Protein AF-A0AAV8HTG2-F1 (afdb_monomer_lite)

InterPro domains:
  IPR050307 Sterol desaturase-related [PTHR11863] (71-211)

Organism: NCBI:txid906938

Secondary structure (DSSP, 8-state):
--------------------------------SSTTSSS-------HHHHHHHHHHHHHHHHHHHHHHHHHHHHHHHS-SSGGGGS-HHHHHHHHHHHHHHHHHHHHHHHHHIIIIIISHHHHS-TT-PPPHHHHHHHHHHHHHHHHHHHHHHHHHHHHHHTTSS---SSHHHH-HHHHHHHHHHHHHHHHHHHHHHHHHHHH-THHHHHHHHHSS--

Structure (mmCIF, N/CA/C/O backbone):
data_AF-A0AAV8HTG2-F1
#
_entry.id   AF-A0AAV8HTG2-F1
#
loop_
_atom_site.group_PDB
_atom_site.id
_atom_site.type_symbol
_atom_site.label_atom_id
_atom_site.label_alt_id
_atom_site.label_comp_id
_atom_site.label_asym_id
_atom_site.label_entity_id
_atom_site.label_seq_id
_atom_site.pdbx_PDB_ins_code
_atom_site.Cartn_x
_atom_site.Cartn_y
_atom_site.Cartn_z
_atom_site.occupancy
_atom_site.B_iso_or_equiv
_atom_site.auth_seq_id
_atom_site.auth_comp_id
_atom_site.auth_asym_id
_atom_site.auth_atom_id
_atom_site.pdbx_PDB_model_num
ATOM 1 N N . MET A 1 1 ? -46.907 -67.690 16.632 1.00 42.94 1 MET A N 1
ATOM 2 C CA . MET A 1 1 ? -45.931 -68.225 17.613 1.00 42.94 1 MET A CA 1
ATOM 3 C C . MET A 1 1 ? -45.900 -67.230 18.784 1.00 42.94 1 MET A C 1
ATOM 5 O O . MET A 1 1 ? -45.486 -66.111 18.540 1.00 42.94 1 MET A O 1
ATOM 9 N N . ARG A 1 2 ? -46.724 -67.390 19.847 1.00 36.62 2 ARG A N 1
ATOM 10 C CA . ARG A 1 2 ? -46.413 -67.941 21.210 1.00 36.62 2 ARG A CA 1
ATOM 11 C C . ARG A 1 2 ? -45.066 -67.436 21.769 1.00 36.62 2 ARG A C 1
ATOM 13 O O . ARG A 1 2 ? -44.093 -67.601 21.053 1.00 36.62 2 ARG A O 1
ATOM 20 N N . ASN A 1 3 ? -44.848 -66.902 22.982 1.00 37.03 3 ASN A N 1
ATOM 21 C CA . ASN A 1 3 ? -45.537 -66.685 24.285 1.00 37.03 3 ASN A CA 1
ATOM 22 C C . ASN A 1 3 ? -44.690 -65.603 25.034 1.00 37.03 3 ASN A C 1
ATOM 24 O O . ASN A 1 3 ? -43.490 -65.552 24.791 1.00 37.03 3 ASN A O 1
ATOM 28 N N . ALA A 1 4 ? -45.168 -64.641 25.839 1.00 40.22 4 ALA A N 1
ATOM 29 C CA . ALA A 1 4 ? -45.896 -64.662 27.126 1.00 40.22 4 ALA A CA 1
ATOM 30 C C . ALA A 1 4 ? -45.133 -65.251 28.350 1.00 40.22 4 ALA A C 1
ATOM 32 O O . ALA A 1 4 ? -44.841 -66.445 28.376 1.00 40.22 4 ALA A O 1
ATOM 33 N N . ARG A 1 5 ? -44.867 -64.395 29.363 1.00 45.62 5 ARG A N 1
ATOM 34 C CA . ARG A 1 5 ? -44.665 -64.618 30.831 1.00 45.62 5 ARG A CA 1
ATOM 35 C C . ARG A 1 5 ? -44.265 -63.250 31.428 1.00 45.62 5 ARG A C 1
ATOM 37 O O . ARG A 1 5 ? -43.223 -62.746 31.042 1.00 45.62 5 ARG A O 1
ATOM 44 N N . SER A 1 6 ? -45.036 -62.463 32.185 1.00 40.03 6 SER A N 1
ATOM 45 C CA . SER A 1 6 ? -45.859 -62.627 33.402 1.00 40.03 6 SER A CA 1
ATOM 46 C C . SER A 1 6 ? -45.127 -63.225 34.604 1.00 40.03 6 SER A C 1
ATOM 48 O O . SER A 1 6 ? -44.938 -64.436 34.643 1.00 40.03 6 SER A O 1
ATOM 50 N N . TRP A 1 7 ? -44.847 -62.394 35.612 1.00 38.41 7 TRP A N 1
ATOM 51 C CA . TRP A 1 7 ? -44.889 -62.778 37.025 1.00 38.41 7 TRP A CA 1
ATOM 52 C C .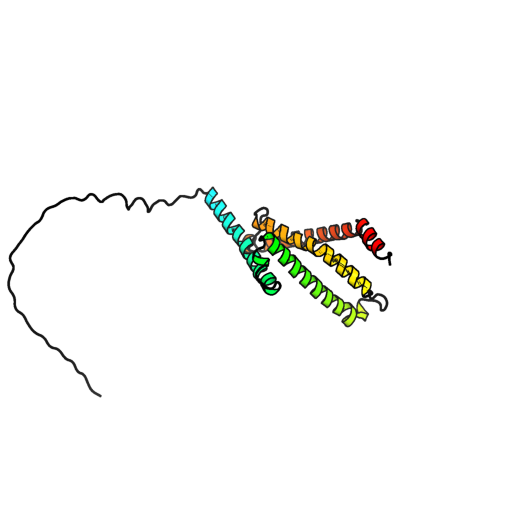 TRP A 1 7 ? -45.441 -61.609 37.849 1.00 38.41 7 TRP A C 1
ATOM 54 O O . TRP A 1 7 ? -44.987 -60.474 37.739 1.00 38.41 7 TRP A O 1
ATOM 64 N N . ARG A 1 8 ? -46.485 -61.933 38.609 1.00 40.12 8 ARG A N 1
ATOM 65 C CA . ARG A 1 8 ? -47.248 -61.124 39.560 1.00 40.12 8 ARG A CA 1
ATOM 66 C C . ARG A 1 8 ? -46.995 -61.762 40.931 1.00 40.12 8 ARG A C 1
ATOM 68 O O . ARG A 1 8 ? -46.881 -62.986 40.997 1.00 40.12 8 ARG A O 1
ATOM 75 N N . GLY A 1 9 ? -46.926 -60.969 41.991 1.00 37.56 9 GLY A N 1
ATOM 76 C CA . GLY A 1 9 ? -46.825 -61.461 43.363 1.00 37.56 9 GLY A CA 1
ATOM 77 C C . GLY A 1 9 ? -47.260 -60.383 44.345 1.00 37.56 9 GLY A C 1
ATOM 78 O O . GLY A 1 9 ? -46.449 -59.557 44.747 1.00 37.56 9 GLY A O 1
ATOM 79 N N . ASP A 1 10 ? -48.551 -60.396 44.669 1.00 42.22 10 ASP A N 1
ATOM 80 C CA . ASP A 1 10 ? -49.189 -59.625 45.735 1.00 42.22 10 ASP A CA 1
ATOM 81 C C . ASP A 1 10 ? -48.778 -60.155 47.120 1.00 42.22 10 ASP A C 1
ATOM 83 O O . ASP A 1 10 ? -48.650 -61.368 47.303 1.00 42.22 10 ASP A O 1
ATOM 87 N N . GLN A 1 11 ? -48.680 -59.265 48.113 1.00 40.28 11 GLN A N 1
ATOM 88 C CA . GLN A 1 11 ? -48.992 -59.586 49.510 1.00 40.28 11 GLN A CA 1
ATOM 89 C C . GLN A 1 11 ? -49.660 -58.393 50.201 1.00 40.28 11 GLN A C 1
ATOM 91 O O . GLN A 1 11 ? -49.361 -57.228 49.947 1.00 40.28 11 GLN A O 1
ATOM 96 N N . VAL A 1 12 ? -50.605 -58.762 51.053 1.00 43.88 12 VAL A N 1
ATOM 97 C CA . VAL A 1 12 ? -51.745 -58.024 51.591 1.00 43.88 12 VAL A CA 1
ATOM 98 C C . VAL A 1 12 ? -51.487 -57.680 53.069 1.00 43.88 12 VAL A C 1
ATOM 100 O O . VAL A 1 12 ? -51.011 -58.523 53.817 1.00 43.88 12 VAL A O 1
ATOM 103 N N . GLU A 1 13 ? -51.807 -56.431 53.433 1.00 41.56 13 GLU A N 1
ATOM 104 C CA . GLU A 1 13 ? -52.508 -55.962 54.652 1.00 41.56 13 GLU A CA 1
ATOM 105 C C . GLU A 1 13 ? -51.999 -56.313 56.072 1.00 41.56 13 GLU A C 1
ATOM 107 O O . GLU A 1 13 ? -51.856 -57.469 56.449 1.00 41.56 13 GLU A O 1
ATOM 112 N N . ASN A 1 14 ? -51.859 -55.281 56.923 1.00 40.31 14 ASN A N 1
ATOM 113 C CA . ASN A 1 14 ? -52.394 -55.264 58.298 1.00 40.31 14 ASN A CA 1
ATOM 114 C C . ASN A 1 14 ? -52.275 -53.865 58.937 1.00 40.31 14 ASN A C 1
ATOM 116 O O . ASN A 1 14 ? -51.280 -53.167 58.752 1.00 40.31 14 ASN A O 1
ATOM 120 N N . GLY A 1 15 ? -53.312 -53.441 59.669 1.00 37.00 15 GLY A N 1
ATOM 121 C CA . GLY A 1 15 ? -53.479 -52.066 60.155 1.00 37.00 15 GLY A CA 1
ATOM 122 C C . GLY A 1 15 ? -53.539 -51.841 61.676 1.00 37.00 15 GLY A C 1
ATOM 123 O O . GLY A 1 15 ? -53.491 -52.772 62.475 1.00 37.00 15 GLY A O 1
ATOM 124 N N . ARG A 1 16 ? -53.789 -50.552 61.998 1.00 39.84 16 ARG A N 1
ATOM 125 C CA . ARG A 1 16 ? -54.107 -49.859 63.285 1.00 39.84 16 ARG A CA 1
ATOM 126 C C . ARG A 1 16 ? -52.915 -49.356 64.151 1.00 39.84 16 ARG A C 1
ATOM 128 O O . ARG A 1 16 ? -51.801 -49.815 63.958 1.00 39.84 16 ARG A O 1
ATOM 135 N N . PRO A 1 17 ? -53.128 -48.437 65.132 1.00 47.91 17 PRO A N 1
ATOM 136 C CA . PRO A 1 17 ? -53.389 -46.991 64.984 1.00 47.91 17 PRO A CA 1
ATOM 137 C C . PRO A 1 17 ? -52.428 -46.082 65.824 1.00 47.91 17 PRO A C 1
ATOM 139 O O . PRO A 1 17 ? -51.613 -46.561 66.603 1.00 47.91 17 PRO A O 1
ATOM 142 N N . ARG A 1 18 ? -52.545 -44.747 65.657 1.00 47.88 18 ARG A N 1
ATOM 143 C CA . ARG A 1 18 ? -51.727 -43.627 66.221 1.00 47.88 18 ARG A CA 1
ATOM 144 C C . ARG A 1 18 ? -51.648 -43.502 67.764 1.00 47.88 18 ARG A C 1
ATOM 146 O O . ARG A 1 18 ? -52.606 -43.860 68.441 1.00 47.88 18 ARG A O 1
ATOM 153 N N . PRO A 1 19 ? -50.644 -42.742 68.271 1.00 46.84 19 PRO A N 1
ATOM 154 C CA . PRO A 1 19 ? -50.906 -41.669 69.251 1.00 46.84 19 PRO A CA 1
ATOM 155 C C . PRO A 1 19 ? -50.245 -40.299 68.893 1.00 46.84 19 PRO A C 1
ATOM 157 O O . PRO A 1 19 ? -49.502 -40.220 67.913 1.00 46.84 19 PRO A O 1
ATOM 160 N N . PRO A 1 20 ? -50.566 -39.192 69.609 1.00 45.28 20 PRO A N 1
ATOM 161 C CA . PRO A 1 20 ? 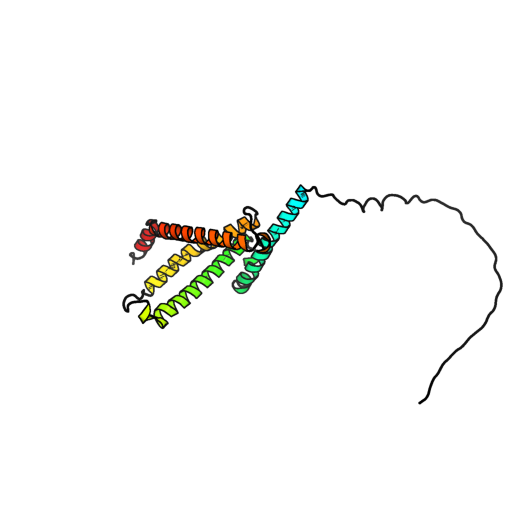-50.488 -37.819 69.087 1.00 45.28 20 PRO A CA 1
ATOM 162 C C . PRO A 1 20 ? -49.330 -36.940 69.616 1.00 45.28 20 PRO A C 1
ATOM 164 O O . PRO A 1 20 ? -48.734 -37.218 70.647 1.00 45.28 20 PRO A O 1
ATOM 167 N N . GLN A 1 21 ? -49.136 -35.817 68.902 1.00 40.81 21 GLN A N 1
ATOM 168 C CA . GLN A 1 21 ? -48.620 -34.490 69.306 1.00 40.81 21 GLN A CA 1
ATOM 169 C C . GLN A 1 21 ? -47.285 -34.352 70.066 1.00 40.81 21 GLN A C 1
ATOM 171 O O . GLN A 1 21 ?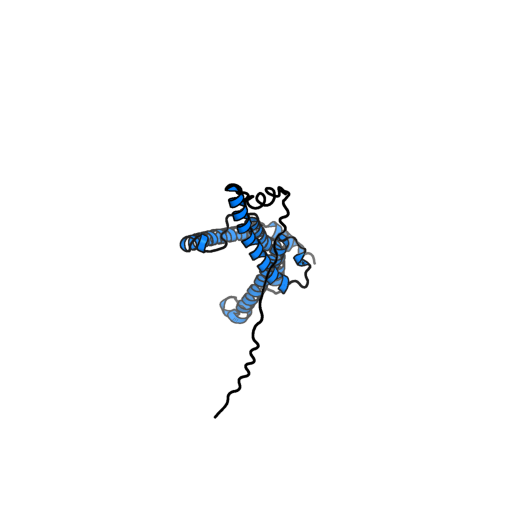 -47.154 -34.771 71.207 1.00 40.81 21 GLN A O 1
ATOM 176 N N . LYS A 1 22 ? -46.415 -33.475 69.535 1.00 38.56 22 LYS A N 1
ATOM 177 C CA . LYS A 1 22 ? -45.843 -32.348 70.299 1.00 38.56 22 LYS A CA 1
ATOM 178 C C . LYS A 1 22 ? -45.598 -31.145 69.380 1.00 38.56 22 LYS A C 1
ATOM 180 O O . LYS A 1 22 ? -44.806 -31.206 68.447 1.00 38.56 22 LYS A O 1
ATOM 185 N N . GLN A 1 23 ? -46.322 -30.059 69.652 1.00 40.09 23 GLN A N 1
ATOM 186 C CA . GLN A 1 23 ? -46.012 -28.713 69.175 1.00 40.09 23 GLN A CA 1
ATOM 187 C C . GLN A 1 23 ? -44.702 -28.255 69.822 1.00 40.09 23 GLN A C 1
ATOM 189 O O . GLN A 1 23 ? -44.594 -28.322 71.042 1.00 40.09 23 GLN A O 1
ATOM 194 N N . ASN A 1 24 ? -43.769 -27.715 69.039 1.00 36.41 24 ASN A N 1
ATOM 195 C CA . ASN A 1 24 ? -42.735 -26.823 69.558 1.00 36.41 24 ASN A CA 1
ATOM 196 C C . ASN A 1 24 ? -42.813 -25.493 68.808 1.00 36.41 24 ASN A C 1
ATOM 198 O O . ASN A 1 24 ? -42.745 -25.437 67.581 1.00 36.41 24 ASN A O 1
ATOM 202 N N . LYS A 1 25 ? -43.027 -24.431 69.584 1.00 37.97 25 LYS A N 1
ATOM 203 C CA . LYS A 1 25 ? -43.141 -23.042 69.151 1.00 37.97 25 LYS A CA 1
ATOM 204 C C . LYS A 1 25 ? -41.749 -22.387 69.145 1.00 37.97 25 LYS A C 1
ATOM 206 O O . LYS A 1 25 ? -41.098 -22.405 70.183 1.00 37.97 25 LYS A O 1
ATOM 211 N N . THR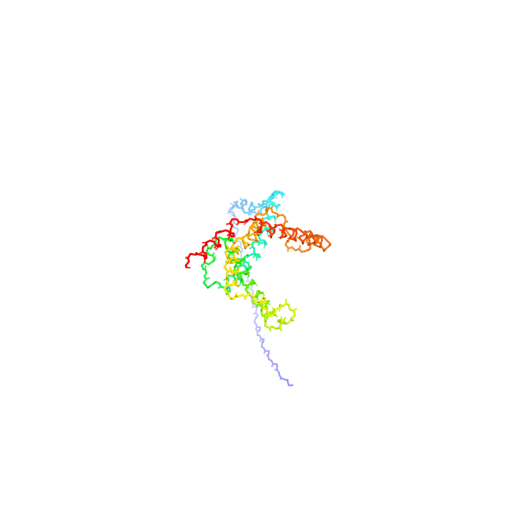 A 1 26 ? -41.427 -21.693 68.040 1.00 38.19 26 THR A N 1
ATOM 212 C CA . THR A 1 26 ? -40.584 -20.463 67.912 1.00 38.19 26 THR A CA 1
ATOM 213 C C . THR A 1 26 ? -39.070 -20.536 68.236 1.00 38.19 26 THR A C 1
ATOM 215 O O . THR A 1 26 ? -38.682 -21.368 69.045 1.00 38.19 26 THR A O 1
ATOM 218 N N . PRO A 1 27 ? -38.193 -19.690 67.623 1.00 42.66 27 PRO A N 1
ATOM 219 C CA . PRO A 1 27 ? -38.425 -18.268 67.321 1.00 42.66 27 PRO A CA 1
ATOM 220 C C . PRO A 1 27 ? -38.112 -17.774 65.899 1.00 42.66 27 PRO A C 1
ATOM 222 O O . PRO A 1 27 ? -37.391 -18.387 65.119 1.00 42.66 27 PRO A O 1
ATOM 225 N N . LEU A 1 28 ? -38.700 -16.607 65.609 1.00 45.12 28 LEU A N 1
ATOM 226 C CA . LEU A 1 28 ? -38.422 -15.738 64.472 1.00 45.12 28 LEU A CA 1
ATOM 227 C C . LEU A 1 28 ? -36.913 -15.577 64.239 1.00 45.12 28 LEU A C 1
ATOM 229 O O . LEU A 1 28 ? -36.207 -15.074 65.111 1.00 45.12 28 LEU A O 1
ATOM 233 N N . SER A 1 29 ? -36.455 -15.856 63.020 1.00 37.94 29 SER A N 1
ATOM 234 C CA . SER A 1 29 ? -35.270 -15.206 62.468 1.00 37.94 29 SER A CA 1
ATOM 235 C C . SER A 1 29 ? -35.708 -14.278 61.335 1.00 37.94 29 SER A C 1
ATOM 237 O O . SER A 1 29 ? -36.222 -14.691 60.294 1.00 37.94 29 SER A O 1
ATOM 239 N N . LEU A 1 30 ? -35.545 -12.975 61.573 1.00 48.91 30 LEU A N 1
ATOM 240 C CA . LEU A 1 30 ? -35.518 -11.971 60.520 1.00 48.91 30 LEU A CA 1
ATOM 241 C C . LEU A 1 30 ? -34.344 -12.298 59.587 1.00 48.91 30 LEU A C 1
ATOM 243 O O . LEU A 1 30 ? -33.205 -11.937 59.860 1.00 48.91 30 LEU A O 1
ATOM 247 N N . SER A 1 31 ? -34.628 -12.956 58.469 1.00 41.97 31 SER A N 1
ATOM 248 C CA . SER A 1 31 ? -33.761 -12.954 57.288 1.00 41.97 31 SER A CA 1
ATOM 249 C C . SER A 1 31 ? -34.594 -12.545 56.079 1.00 41.97 31 SER A C 1
ATOM 251 O O . SER A 1 31 ? -34.837 -13.291 55.134 1.00 41.97 31 SER A O 1
ATOM 253 N N . ARG A 1 32 ? -35.120 -11.323 56.159 1.00 51.69 32 ARG A N 1
ATOM 254 C CA . ARG A 1 32 ? -35.650 -10.583 55.020 1.00 51.69 32 ARG A CA 1
ATOM 255 C C . ARG A 1 32 ? -34.782 -9.343 54.898 1.00 51.69 32 ARG A C 1
ATOM 257 O O . ARG A 1 32 ? -34.560 -8.670 55.897 1.00 51.69 32 ARG A O 1
ATOM 264 N N . SER A 1 33 ? -34.356 -9.047 53.673 1.00 51.47 33 SER A N 1
ATOM 265 C CA . SER A 1 33 ? -33.546 -7.882 53.292 1.00 51.47 33 SER A CA 1
ATOM 266 C C . SER A 1 33 ? -32.037 -8.080 53.416 1.00 51.47 33 SER A C 1
ATOM 268 O O . SER A 1 33 ? -31.465 -7.636 54.396 1.00 51.47 33 SER A O 1
ATOM 270 N N . LYS A 1 34 ? -31.414 -8.718 52.407 1.00 42.81 34 LYS A N 1
ATOM 271 C CA . LYS A 1 34 ? -30.173 -8.242 51.733 1.00 42.81 34 LYS A CA 1
ATOM 272 C C . LYS A 1 34 ? -30.003 -8.830 50.320 1.00 42.81 34 LYS A C 1
ATOM 274 O O . LYS A 1 34 ? -29.353 -8.213 49.489 1.00 42.81 34 LYS A O 1
ATOM 279 N N . SER A 1 35 ? -30.656 -9.948 49.991 1.00 40.38 35 SER A N 1
ATOM 280 C CA . SER A 1 35 ? -30.446 -10.644 48.703 1.00 40.38 35 SER A CA 1
ATOM 281 C C . SER A 1 35 ? -31.283 -10.131 47.519 1.00 40.38 35 SER A C 1
ATOM 283 O O . SER A 1 35 ? -31.072 -10.569 46.397 1.00 40.38 35 SER A O 1
ATOM 285 N N . SER A 1 36 ? -32.220 -9.201 47.740 1.00 37.97 36 SER A N 1
ATOM 286 C CA . SER A 1 36 ? -33.090 -8.653 46.679 1.00 37.97 36 SER A CA 1
ATOM 287 C C . SER A 1 36 ? -32.629 -7.292 46.137 1.00 37.97 36 SER A C 1
ATOM 289 O O . SER A 1 36 ? -33.259 -6.758 45.230 1.00 37.97 36 SER A O 1
ATOM 291 N N . LEU A 1 37 ? -31.548 -6.722 46.682 1.00 40.12 37 LEU A N 1
ATOM 292 C CA . LEU A 1 37 ? -31.033 -5.396 46.304 1.00 40.12 37 LEU A CA 1
ATOM 293 C C . LEU A 1 37 ? -29.842 -5.444 45.331 1.00 40.12 37 LEU A C 1
ATOM 295 O O . LEU A 1 37 ? -29.391 -4.399 44.879 1.00 40.12 37 LEU A O 1
ATOM 299 N N . LEU A 1 38 ? -29.364 -6.638 44.963 1.00 39.47 38 LEU A N 1
ATOM 300 C CA . LEU A 1 38 ? -28.253 -6.828 44.016 1.00 39.47 38 LEU A CA 1
ATOM 301 C C . LEU A 1 38 ? -28.690 -7.372 42.644 1.00 39.47 38 LEU A C 1
ATOM 303 O O . LEU A 1 38 ? -27.869 -7.901 41.907 1.00 39.47 38 LEU A O 1
ATOM 307 N N . VAL A 1 39 ? -29.973 -7.242 42.284 1.00 43.84 39 VAL A N 1
ATOM 308 C CA . VAL A 1 39 ? -30.499 -7.688 40.972 1.00 43.84 39 VAL A CA 1
ATOM 309 C C . VAL A 1 39 ? -31.039 -6.524 40.119 1.00 43.84 39 VAL A C 1
ATOM 311 O O . VAL A 1 39 ? -31.421 -6.716 38.974 1.00 43.84 39 VAL A O 1
ATOM 314 N N . HIS A 1 40 ? -30.988 -5.280 40.610 1.00 41.09 40 HIS A N 1
ATOM 315 C CA . HIS A 1 40 ? -31.469 -4.099 39.871 1.00 41.09 40 HIS A CA 1
ATOM 316 C C . HIS A 1 40 ? -30.461 -2.941 39.817 1.00 41.09 40 HIS A C 1
ATOM 318 O O . HIS A 1 40 ? -30.840 -1.775 39.830 1.00 41.09 40 HIS A O 1
ATOM 324 N N . LEU A 1 41 ? -29.168 -3.242 39.688 1.00 41.91 41 LEU A N 1
ATOM 325 C CA . LEU A 1 41 ? -28.200 -2.278 39.153 1.00 41.91 41 LEU A CA 1
ATOM 326 C C . LEU A 1 41 ? -28.077 -2.481 37.640 1.00 41.91 41 LEU A C 1
ATOM 328 O O . LEU A 1 41 ? -27.010 -2.752 37.099 1.00 41.91 41 LEU A O 1
ATOM 332 N N . SER A 1 42 ? -29.204 -2.329 36.942 1.00 48.34 42 SER A N 1
ATOM 333 C CA . SER A 1 42 ? -29.191 -1.985 35.523 1.00 48.34 42 SER A CA 1
ATOM 334 C C . SER A 1 42 ? -28.653 -0.561 35.444 1.00 48.34 42 SER A C 1
ATOM 336 O O . SER A 1 42 ? -29.412 0.405 35.495 1.00 48.34 42 SER A O 1
ATOM 338 N N . PHE A 1 43 ? -27.326 -0.429 35.436 1.00 54.78 43 PHE A N 1
ATOM 339 C CA . PHE A 1 43 ? -26.638 0.834 35.226 1.00 54.78 43 PHE A CA 1
ATOM 340 C C . PHE A 1 43 ? -27.112 1.372 33.875 1.00 54.78 43 PHE A C 1
ATOM 342 O O . PHE A 1 43 ? -26.722 0.885 32.814 1.00 54.78 43 PHE A O 1
ATOM 349 N N . SER A 1 44 ? -28.062 2.306 33.918 1.00 60.44 44 SER A N 1
ATOM 350 C CA . SER A 1 44 ? -28.595 2.967 32.738 1.00 60.44 44 SER A CA 1
ATOM 351 C C . SER A 1 44 ? -27.491 3.852 32.178 1.00 60.44 44 SER A C 1
ATOM 353 O O . SER A 1 44 ? -27.426 5.038 32.491 1.00 60.44 44 SER A O 1
ATOM 355 N N . LEU A 1 45 ? -26.613 3.253 31.367 1.00 61.12 45 LEU A N 1
ATOM 356 C CA . LEU A 1 45 ? -25.640 3.951 30.536 1.00 61.12 45 LEU A CA 1
ATOM 357 C C . LEU A 1 45 ? -26.364 5.112 29.857 1.00 61.12 45 LEU A C 1
ATOM 359 O O . LEU A 1 45 ? -27.365 4.901 29.157 1.00 61.12 45 LEU A O 1
ATOM 363 N N . SER A 1 46 ? -25.892 6.330 30.126 1.00 77.69 46 SER A N 1
ATOM 364 C CA . SER A 1 46 ? -26.411 7.544 29.509 1.00 77.69 46 SER A CA 1
ATOM 365 C C . SER A 1 46 ? -26.346 7.406 27.980 1.00 77.69 46 SER A C 1
ATOM 367 O O . SER A 1 46 ? -25.458 6.715 27.469 1.00 77.69 46 SER A O 1
ATOM 369 N N . PRO A 1 47 ? -27.240 8.054 27.217 1.00 77.31 47 PRO A N 1
ATOM 370 C CA . PRO A 1 47 ? -27.240 7.962 25.754 1.00 77.31 47 PRO A CA 1
ATOM 371 C C . PRO A 1 47 ? -25.862 8.221 25.122 1.00 77.31 47 PRO A C 1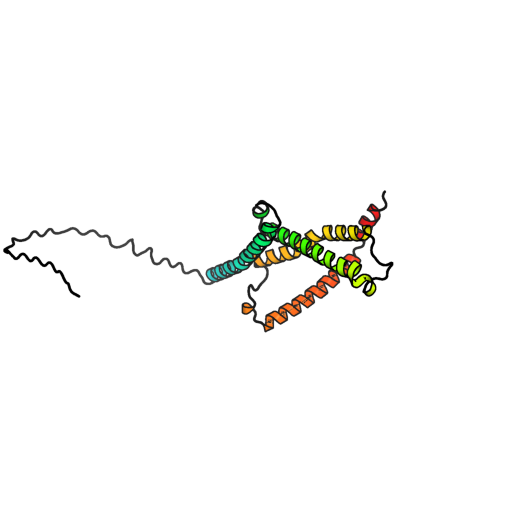
ATOM 373 O O . PRO A 1 47 ? -25.473 7.532 24.186 1.00 77.31 47 PRO A O 1
ATOM 376 N N . ILE A 1 48 ? -25.084 9.139 25.706 1.00 76.31 48 ILE A N 1
ATOM 377 C CA . ILE A 1 48 ? -23.718 9.474 25.282 1.00 76.31 48 ILE A CA 1
ATOM 378 C C . ILE A 1 48 ? -22.770 8.277 25.444 1.00 76.31 48 ILE A C 1
ATOM 380 O O . ILE A 1 48 ? -22.035 7.949 24.517 1.00 76.31 48 ILE A O 1
ATOM 384 N N . SER A 1 49 ? -22.810 7.592 26.590 1.00 79.62 49 SER A N 1
ATOM 385 C CA . SER A 1 49 ? -21.964 6.412 26.824 1.00 79.62 49 SER A CA 1
ATOM 386 C C . SER A 1 49 ? -22.299 5.252 25.883 1.00 79.62 49 SER A C 1
ATOM 388 O O . SER A 1 49 ? -21.389 4.624 25.355 1.00 79.62 49 SER A O 1
ATOM 390 N N . ARG A 1 50 ? -23.584 5.041 25.567 1.00 77.12 50 ARG A N 1
ATOM 391 C CA . ARG A 1 50 ? -24.006 4.016 24.597 1.00 77.12 50 ARG A CA 1
ATOM 392 C C . ARG A 1 50 ? -23.543 4.330 23.177 1.00 77.12 50 ARG A C 1
ATOM 394 O O . ARG A 1 50 ? -23.148 3.427 22.450 1.00 77.12 50 ARG A O 1
ATOM 401 N N . MET A 1 51 ? -23.588 5.601 22.772 1.00 78.88 51 MET A N 1
ATOM 402 C CA . MET A 1 51 ? -23.084 6.024 21.462 1.00 78.88 51 MET A CA 1
ATOM 403 C C . MET A 1 51 ? -21.565 5.858 21.362 1.00 78.88 51 MET A C 1
ATOM 405 O O . MET A 1 51 ? -21.080 5.398 20.332 1.00 78.88 51 MET A O 1
ATOM 409 N N . ALA A 1 52 ? -20.829 6.179 22.430 1.00 79.50 52 ALA A N 1
ATOM 410 C CA . ALA A 1 52 ? -19.382 5.985 22.494 1.00 79.50 52 ALA A CA 1
ATOM 411 C C . ALA A 1 52 ? -18.986 4.495 22.484 1.00 79.50 52 ALA A C 1
ATOM 413 O O . ALA A 1 52 ? -18.023 4.115 21.817 1.00 79.50 52 ALA A O 1
ATOM 414 N N . GLU A 1 53 ? -19.734 3.629 23.174 1.00 82.12 53 GLU A N 1
ATOM 415 C CA . GLU A 1 53 ? -19.551 2.175 23.082 1.00 82.12 53 GLU A CA 1
ATOM 416 C C . GLU A 1 53 ? -19.839 1.668 21.668 1.00 82.12 53 GLU A C 1
ATOM 418 O O . GLU A 1 53 ? -19.012 0.959 21.104 1.00 82.12 53 GLU A O 1
ATOM 423 N N . ALA A 1 54 ? -20.949 2.087 21.052 1.00 81.88 54 ALA A N 1
ATOM 424 C CA . ALA A 1 54 ? -21.293 1.687 19.689 1.00 81.88 54 ALA A CA 1
ATOM 425 C C . ALA A 1 54 ? -20.234 2.129 18.665 1.00 81.88 54 ALA A C 1
ATOM 427 O O . ALA A 1 54 ? -19.871 1.349 17.787 1.00 81.88 54 ALA A O 1
ATOM 428 N N . SER A 1 55 ? -19.690 3.346 18.789 1.00 83.25 55 SER A N 1
ATOM 429 C CA . SER A 1 55 ? -18.592 3.798 17.927 1.00 83.25 55 SER A CA 1
ATOM 430 C C . SER A 1 55 ? -17.308 3.011 18.182 1.00 83.25 55 SER A C 1
ATOM 432 O O . SER A 1 55 ? -16.596 2.685 17.239 1.00 83.25 55 SER A O 1
ATOM 434 N N . THR A 1 56 ? -17.021 2.664 19.438 1.00 88.50 56 THR A N 1
ATOM 435 C CA . THR A 1 56 ? -15.846 1.855 19.797 1.00 88.50 56 THR A CA 1
ATOM 436 C C . THR A 1 56 ? -15.952 0.440 19.231 1.00 88.50 56 THR A C 1
ATOM 438 O O . THR A 1 56 ? -14.997 -0.056 18.639 1.00 88.50 56 THR A O 1
ATOM 441 N N . GLU A 1 57 ? -17.114 -0.202 19.360 1.00 91.06 57 GLU A N 1
ATOM 442 C CA . GLU A 1 57 ? -17.389 -1.513 18.760 1.00 91.06 57 GLU A CA 1
ATOM 443 C C . GLU A 1 57 ? -17.287 -1.467 17.235 1.00 91.06 57 GLU A C 1
ATOM 445 O O . GLU A 1 57 ? -16.702 -2.357 16.624 1.00 91.06 57 GLU A O 1
ATOM 450 N N . TYR A 1 58 ? -17.773 -0.392 16.617 1.00 91.56 58 TYR A N 1
ATOM 451 C CA . TYR A 1 58 ? -17.660 -0.209 15.176 1.00 91.56 58 TYR A CA 1
ATOM 452 C C . TYR A 1 58 ? -16.196 -0.071 14.721 1.00 91.56 58 TYR A C 1
ATOM 454 O O . TYR A 1 58 ? -15.787 -0.717 13.760 1.00 91.56 58 TYR A O 1
ATOM 462 N N . LEU A 1 59 ? -15.361 0.686 15.444 1.00 92.81 59 LEU A N 1
ATOM 463 C CA . LEU A 1 59 ? -13.929 0.808 15.132 1.00 92.81 59 LEU A CA 1
ATOM 464 C C . LEU A 1 59 ? -13.169 -0.521 15.272 1.00 92.81 59 LEU A C 1
ATOM 466 O O . LEU A 1 59 ? -12.239 -0.785 14.504 1.00 92.81 59 LEU A O 1
ATOM 470 N N . LYS A 1 60 ? -13.584 -1.392 16.204 1.00 94.00 60 LYS A N 1
ATOM 471 C CA . LYS A 1 60 ? -12.997 -2.733 16.360 1.00 94.00 60 LYS A CA 1
ATOM 472 C C . LYS A 1 60 ? -13.166 -3.598 15.113 1.00 94.00 60 LYS A C 1
ATOM 474 O O . LYS A 1 60 ? -12.324 -4.467 14.899 1.00 94.00 60 LYS A O 1
ATOM 479 N N . LEU A 1 61 ? -14.181 -3.354 14.278 1.00 94.62 61 LEU A N 1
ATOM 480 C CA . LEU A 1 61 ? -14.353 -4.074 13.011 1.00 94.62 61 LEU A CA 1
ATOM 481 C C . LEU A 1 61 ? -13.143 -3.867 12.092 1.00 94.62 61 LEU A C 1
ATOM 483 O O . LEU A 1 61 ? -12.570 -4.842 11.614 1.00 94.62 61 LEU A O 1
ATOM 487 N N . PHE A 1 62 ? -12.684 -2.623 11.929 1.00 94.62 62 PHE A N 1
ATOM 488 C CA . PHE A 1 62 ? -11.522 -2.306 11.089 1.00 94.62 62 PHE A CA 1
ATOM 489 C C . PHE A 1 62 ? -10.215 -2.851 11.673 1.00 94.62 62 PHE A C 1
ATOM 491 O O . PHE A 1 62 ? -9.336 -3.310 10.942 1.00 94.62 62 PHE A O 1
ATOM 498 N N . VAL A 1 63 ? -10.074 -2.836 13.002 1.00 94.56 63 VAL A N 1
ATOM 499 C CA . VAL A 1 63 ? -8.913 -3.444 13.672 1.00 94.56 63 VAL A CA 1
ATOM 500 C C . VAL A 1 63 ? -8.908 -4.959 13.468 1.00 94.56 63 VAL A C 1
ATOM 502 O O . VAL A 1 63 ? -7.859 -5.531 13.172 1.00 94.56 63 VAL A O 1
ATOM 505 N N . ALA A 1 64 ? -10.062 -5.617 13.595 1.00 95.56 64 ALA A N 1
ATOM 506 C CA . ALA A 1 64 ? -10.191 -7.057 13.390 1.00 95.56 64 ALA A CA 1
ATOM 507 C C . ALA A 1 64 ? -9.882 -7.442 11.937 1.00 95.56 64 ALA A C 1
ATOM 509 O O . ALA A 1 64 ? -9.118 -8.374 11.697 1.00 95.56 64 ALA A O 1
ATOM 510 N N . GLU A 1 65 ? -10.409 -6.681 10.980 1.00 94.12 65 GLU A N 1
ATOM 511 C CA . GLU A 1 65 ? -10.176 -6.886 9.552 1.00 94.12 65 GLU A CA 1
ATOM 512 C C . GLU A 1 65 ? -8.689 -6.737 9.188 1.00 94.12 65 GLU A C 1
ATOM 514 O O . GLU A 1 65 ? -8.087 -7.629 8.592 1.00 94.12 65 GLU A O 1
ATOM 519 N N . THR A 1 66 ? -8.048 -5.650 9.616 1.00 94.75 66 THR A N 1
ATOM 520 C CA . THR A 1 66 ? -6.615 -5.431 9.355 1.00 94.75 66 THR A CA 1
ATOM 521 C C . THR A 1 66 ? -5.716 -6.425 10.082 1.00 94.75 66 THR A C 1
ATOM 523 O O . THR A 1 66 ? -4.699 -6.842 9.530 1.00 94.75 66 THR A O 1
ATOM 526 N N . THR A 1 67 ? -6.101 -6.871 11.280 1.00 95.94 67 THR A N 1
ATOM 527 C CA . THR A 1 67 ? -5.422 -7.976 11.974 1.00 95.94 67 THR A CA 1
ATOM 528 C C . THR A 1 67 ? -5.519 -9.265 11.163 1.00 95.94 67 THR A C 1
ATOM 530 O O . THR A 1 67 ? -4.514 -9.948 10.983 1.00 95.94 67 THR A O 1
ATOM 533 N N . TRP A 1 68 ? -6.691 -9.570 10.603 1.00 95.88 68 TRP A N 1
ATOM 534 C CA . TRP A 1 68 ? -6.873 -10.735 9.742 1.00 95.88 68 TRP A CA 1
ATOM 535 C C . TRP A 1 68 ? -6.003 -10.664 8.478 1.00 95.88 68 TRP A C 1
ATOM 537 O O . TRP A 1 68 ? -5.326 -11.639 8.145 1.00 95.88 68 TRP A O 1
ATOM 547 N N . TYR A 1 69 ? -5.921 -9.500 7.826 1.00 94.88 69 TYR A N 1
ATOM 548 C CA . TYR A 1 69 ? -5.000 -9.293 6.703 1.00 94.88 69 TYR A CA 1
ATOM 549 C C . TYR A 1 69 ? -3.533 -9.493 7.103 1.00 94.88 69 TYR A C 1
ATOM 551 O O . TYR A 1 69 ? -2.764 -10.099 6.351 1.00 94.88 69 TYR A O 1
ATOM 559 N N . ASN A 1 70 ? -3.134 -8.992 8.277 1.00 95.38 70 ASN A N 1
ATOM 560 C CA . ASN A 1 70 ? -1.777 -9.160 8.794 1.00 95.38 70 ASN A CA 1
ATOM 561 C C . ASN A 1 70 ? -1.463 -10.646 9.009 1.00 95.38 70 ASN A C 1
ATOM 563 O O . ASN A 1 70 ? -0.420 -11.102 8.553 1.00 95.38 70 ASN A O 1
ATOM 567 N N . GLU A 1 71 ? -2.373 -11.414 9.611 1.00 94.88 71 GLU A N 1
ATOM 568 C CA . GLU A 1 71 ? -2.212 -12.861 9.813 1.00 94.88 71 GLU A CA 1
ATOM 569 C C . GLU A 1 71 ? -2.054 -13.623 8.490 1.00 94.88 71 GLU A C 1
ATOM 571 O O . GLU A 1 71 ? -1.147 -14.443 8.363 1.00 94.88 71 GLU A O 1
ATOM 576 N N . ILE A 1 72 ? -2.873 -13.320 7.477 1.00 94.44 72 ILE A N 1
ATOM 577 C CA . ILE A 1 72 ? -2.779 -13.987 6.168 1.00 94.44 72 ILE A CA 1
ATOM 578 C C . ILE A 1 72 ? -1.432 -13.719 5.509 1.00 94.44 72 ILE A C 1
ATOM 580 O O . ILE A 1 72 ? -0.756 -14.646 5.067 1.00 94.44 72 ILE A O 1
ATOM 584 N N . VAL A 1 73 ? -1.042 -12.452 5.403 1.00 94.12 73 VAL A N 1
ATOM 585 C CA . VAL A 1 73 ? 0.124 -12.068 4.605 1.00 94.12 73 VAL A CA 1
ATOM 586 C C . VAL A 1 73 ? 1.413 -12.280 5.394 1.00 94.12 73 VAL A C 1
ATOM 588 O O . VAL A 1 73 ? 2.325 -12.944 4.905 1.00 94.12 73 VAL A O 1
ATOM 591 N N . LEU A 1 74 ? 1.505 -11.755 6.619 1.00 94.38 74 LEU A N 1
ATOM 592 C CA . LEU A 1 74 ? 2.714 -11.881 7.435 1.00 94.38 74 LEU A CA 1
ATOM 593 C C . LEU A 1 74 ? 2.903 -13.309 7.932 1.00 94.38 74 LEU A C 1
ATOM 595 O O . LEU A 1 74 ? 4.027 -13.792 7.891 1.00 94.38 74 LEU A O 1
ATOM 599 N N . GLY A 1 75 ? 1.828 -14.005 8.312 1.00 92.25 75 GLY A N 1
ATOM 600 C CA . GLY A 1 75 ? 1.907 -15.412 8.708 1.00 92.25 75 GLY A CA 1
ATOM 601 C C . GLY A 1 75 ? 2.349 -16.338 7.571 1.00 92.25 75 GLY A C 1
ATOM 602 O O . GLY A 1 75 ? 2.978 -17.360 7.833 1.00 92.25 75 GLY A O 1
ATOM 603 N N . SER A 1 76 ? 2.081 -15.970 6.312 1.00 91.81 76 SER A N 1
ATOM 604 C CA . SER A 1 76 ? 2.526 -16.747 5.145 1.00 91.81 76 SER A CA 1
ATOM 605 C C . SER A 1 76 ? 3.942 -16.395 4.678 1.00 91.81 76 SER A C 1
ATOM 607 O O . SER A 1 76 ? 4.643 -17.262 4.162 1.00 91.81 76 SER A O 1
ATOM 609 N N . ILE A 1 77 ? 4.361 -15.130 4.806 1.00 90.94 77 ILE A N 1
ATOM 610 C CA . ILE A 1 77 ? 5.622 -14.630 4.227 1.00 90.94 77 ILE A CA 1
ATOM 611 C C . ILE A 1 77 ? 6.753 -14.568 5.260 1.00 90.94 77 ILE A C 1
ATOM 613 O O . ILE A 1 77 ? 7.901 -14.868 4.933 1.00 90.94 77 ILE A O 1
ATOM 617 N N . VAL A 1 78 ? 6.462 -14.141 6.490 1.00 90.69 78 VAL A N 1
ATOM 618 C CA . VAL A 1 78 ? 7.471 -13.910 7.528 1.00 90.69 78 VAL A CA 1
ATOM 619 C C . VAL A 1 78 ? 7.555 -15.144 8.428 1.00 90.69 78 VAL A C 1
ATOM 621 O O . VAL A 1 78 ? 6.602 -15.436 9.149 1.00 90.69 78 VAL A O 1
ATOM 624 N N . PRO A 1 79 ? 8.684 -15.872 8.438 1.00 87.94 79 PRO A N 1
ATOM 625 C CA . PRO A 1 79 ? 8.821 -17.044 9.288 1.00 87.94 79 PRO A CA 1
ATOM 626 C C . PRO A 1 79 ? 8.869 -16.656 10.774 1.00 87.94 79 PRO A C 1
ATOM 628 O O . PRO A 1 79 ? 9.619 -15.767 11.185 1.00 87.94 79 PRO A O 1
ATOM 631 N N . GLY A 1 80 ? 8.104 -17.384 11.588 1.00 86.88 80 GLY A N 1
ATOM 632 C CA . GLY A 1 80 ? 8.033 -17.210 13.041 1.00 86.88 80 GLY A CA 1
ATOM 633 C C . GLY A 1 80 ? 7.112 -16.073 13.504 1.00 86.88 80 GLY A C 1
ATOM 634 O O . GLY A 1 80 ? 6.487 -15.383 12.709 1.00 86.88 80 GLY A O 1
ATOM 635 N N . ASP A 1 81 ? 7.043 -15.866 14.822 1.00 89.12 81 ASP A N 1
ATOM 636 C CA . ASP A 1 81 ? 6.087 -14.943 15.467 1.00 89.12 81 ASP A CA 1
ATOM 637 C C . ASP A 1 81 ? 6.685 -13.573 15.832 1.00 89.12 81 ASP A C 1
ATOM 639 O O . ASP A 1 81 ? 6.100 -12.801 16.593 1.00 89.12 81 ASP A O 1
ATOM 643 N N . ALA A 1 82 ? 7.881 -13.247 15.332 1.00 89.19 82 ALA A N 1
ATOM 644 C CA . ALA A 1 82 ? 8.551 -11.993 15.683 1.00 89.19 82 ALA A CA 1
ATOM 645 C C . ALA A 1 82 ? 7.726 -10.762 15.270 1.00 89.19 82 ALA A C 1
ATOM 647 O O . ALA A 1 82 ? 7.668 -9.777 16.006 1.00 89.19 82 ALA A O 1
ATOM 648 N N . TRP A 1 83 ? 7.031 -10.846 14.133 1.00 92.06 83 TRP A N 1
ATOM 649 C CA . TRP A 1 83 ? 6.178 -9.776 13.623 1.00 92.06 83 TRP A CA 1
ATOM 650 C C . TRP A 1 83 ? 4.955 -9.510 14.516 1.00 92.06 83 TRP A C 1
ATOM 652 O O . TRP A 1 83 ? 4.514 -8.368 14.598 1.00 92.06 83 TRP A O 1
ATOM 662 N N . ARG A 1 84 ? 4.463 -10.505 15.271 1.00 93.12 84 ARG A N 1
ATOM 663 C CA . ARG A 1 84 ? 3.335 -10.335 16.210 1.00 93.12 84 ARG A CA 1
ATOM 664 C C . ARG A 1 84 ? 3.673 -9.446 17.403 1.00 93.12 84 ARG A C 1
ATOM 666 O O . ARG A 1 84 ? 2.781 -8.884 18.028 1.00 93.12 84 ARG A O 1
ATOM 673 N N . ARG A 1 85 ? 4.963 -9.306 17.726 1.00 92.69 85 ARG A N 1
ATOM 674 C CA . ARG A 1 85 ? 5.440 -8.431 18.811 1.00 92.69 85 ARG A CA 1
ATOM 675 C C . ARG A 1 85 ? 5.475 -6.959 18.406 1.00 92.69 85 ARG A C 1
ATOM 677 O O . ARG A 1 85 ? 5.630 -6.100 19.270 1.00 92.69 85 ARG A O 1
ATOM 684 N N . LEU A 1 86 ? 5.377 -6.665 17.110 1.00 93.44 86 LEU A N 1
ATOM 685 C CA . LEU A 1 86 ? 5.373 -5.294 16.619 1.00 93.44 86 LEU A CA 1
ATOM 686 C C . LEU A 1 86 ? 4.040 -4.612 16.961 1.00 93.44 86 LEU A C 1
ATOM 688 O O . LEU A 1 86 ? 2.998 -5.268 16.938 1.00 93.44 86 LEU A O 1
ATOM 692 N N . PRO A 1 87 ? 4.031 -3.293 17.219 1.00 95.00 87 PRO A N 1
ATOM 693 C CA . PRO A 1 87 ? 2.790 -2.532 17.299 1.00 95.00 87 PRO A CA 1
ATOM 694 C C . PRO A 1 87 ? 1.962 -2.684 16.018 1.00 95.00 87 PRO A C 1
ATOM 696 O O . PRO A 1 87 ? 2.522 -2.767 14.924 1.00 95.00 87 PRO A O 1
ATOM 699 N N . HIS A 1 88 ? 0.633 -2.669 16.143 1.00 93.69 88 HIS A N 1
ATOM 700 C CA . HIS A 1 88 ? -0.298 -2.948 15.037 1.00 93.69 88 HIS A CA 1
ATOM 701 C C . HIS A 1 88 ? -0.045 -2.086 13.787 1.00 93.69 88 HIS A C 1
ATOM 703 O O . HIS A 1 88 ? -0.042 -2.600 12.668 1.00 93.69 88 HIS A O 1
ATOM 709 N N . PHE A 1 89 ? 0.300 -0.807 13.972 1.00 95.25 89 PHE A N 1
ATOM 710 C CA . PHE A 1 89 ? 0.707 0.076 12.875 1.00 95.25 89 PHE A CA 1
ATOM 711 C C . PHE A 1 89 ? 1.872 -0.499 12.053 1.00 95.25 89 PHE A C 1
ATOM 713 O O . PHE A 1 89 ? 1.801 -0.564 10.828 1.00 95.25 89 PHE A O 1
ATOM 720 N N . PHE A 1 90 ? 2.933 -0.959 12.721 1.00 96.12 90 PHE A N 1
ATOM 721 C CA . PHE A 1 90 ? 4.109 -1.516 12.054 1.00 96.12 90 PHE A CA 1
ATOM 722 C C . PHE A 1 90 ? 3.832 -2.879 11.429 1.00 96.12 90 PHE A C 1
ATOM 724 O O . PHE A 1 90 ? 4.434 -3.195 10.406 1.00 96.12 90 PHE A O 1
ATOM 731 N N . GLN A 1 91 ? 2.907 -3.664 11.987 1.00 95.88 91 GLN A N 1
ATOM 732 C CA . GLN A 1 91 ? 2.429 -4.881 11.328 1.00 95.88 91 GLN A CA 1
ATOM 733 C C . GLN A 1 91 ? 1.746 -4.536 10.001 1.00 95.88 91 GLN A C 1
ATOM 735 O O . GLN A 1 91 ? 2.111 -5.080 8.963 1.00 95.88 91 GLN A O 1
ATOM 740 N N . SER A 1 92 ? 0.826 -3.570 10.014 1.00 96.00 92 SER A N 1
ATOM 741 C CA . SER A 1 92 ? 0.098 -3.132 8.818 1.00 96.00 92 SER A CA 1
ATOM 742 C C . SER A 1 92 ? 1.036 -2.506 7.776 1.00 96.00 92 SER A C 1
ATOM 744 O O . SER A 1 92 ? 0.903 -2.759 6.580 1.00 96.00 92 SER A O 1
ATOM 746 N N . TRP A 1 93 ? 2.046 -1.748 8.212 1.00 97.31 93 TRP A N 1
ATOM 747 C CA . TRP A 1 93 ? 3.102 -1.230 7.336 1.00 97.31 93 TRP A CA 1
ATOM 748 C C . TRP A 1 93 ? 3.967 -2.321 6.720 1.00 97.31 93 TRP A C 1
ATOM 750 O O . TRP A 1 93 ? 4.168 -2.324 5.505 1.00 97.31 93 TRP A O 1
ATOM 760 N N . LEU A 1 94 ? 4.427 -3.280 7.524 1.00 96.19 94 LEU A N 1
ATOM 761 C CA . LEU A 1 94 ? 5.206 -4.411 7.032 1.00 96.19 94 LEU A CA 1
ATOM 762 C C . LEU A 1 94 ? 4.389 -5.252 6.042 1.00 96.19 94 LEU A C 1
ATOM 764 O O . LEU A 1 94 ? 4.908 -5.644 4.997 1.00 96.19 94 LEU A O 1
ATOM 768 N N . ARG A 1 95 ? 3.099 -5.468 6.330 1.00 96.25 95 ARG A N 1
ATOM 769 C CA . ARG A 1 95 ? 2.153 -6.157 5.445 1.00 96.25 95 ARG A CA 1
ATOM 770 C C . ARG A 1 95 ? 2.053 -5.447 4.099 1.00 96.25 95 ARG A C 1
ATOM 772 O O . ARG A 1 95 ? 2.232 -6.081 3.061 1.00 96.25 95 ARG A O 1
ATOM 779 N N . ASN A 1 96 ? 1.799 -4.139 4.115 1.00 96.69 96 ASN A N 1
ATOM 780 C CA . ASN A 1 96 ? 1.659 -3.332 2.904 1.00 96.69 96 ASN A CA 1
ATOM 781 C C . ASN A 1 96 ? 2.971 -3.260 2.112 1.00 96.69 96 ASN A C 1
ATOM 783 O O . ASN A 1 96 ? 2.945 -3.318 0.885 1.00 96.69 96 ASN A O 1
ATOM 787 N N . PHE A 1 97 ? 4.118 -3.194 2.791 1.00 96.06 97 PHE A N 1
ATOM 788 C CA . PHE A 1 97 ? 5.429 -3.212 2.147 1.00 96.06 97 PHE A CA 1
ATOM 789 C C . PHE A 1 97 ? 5.695 -4.539 1.430 1.00 96.06 97 PHE A C 1
ATOM 791 O O . PHE A 1 97 ? 6.040 -4.540 0.248 1.00 96.06 97 PHE A O 1
ATOM 798 N N . LEU A 1 98 ? 5.502 -5.671 2.115 1.00 95.38 98 LEU A N 1
ATOM 799 C CA . LEU A 1 98 ? 5.732 -6.999 1.543 1.00 95.38 98 LEU A CA 1
ATOM 800 C C . LEU A 1 98 ? 4.734 -7.309 0.425 1.00 95.38 98 LEU A C 1
ATOM 802 O O . LEU A 1 98 ? 5.143 -7.715 -0.661 1.00 95.38 98 LEU A O 1
ATOM 806 N N . GLY A 1 99 ? 3.444 -7.063 0.663 1.00 94.50 99 GLY A N 1
ATOM 807 C CA . GLY A 1 99 ? 2.392 -7.255 -0.333 1.00 94.50 99 GLY A CA 1
ATOM 808 C C . GLY A 1 99 ? 2.600 -6.371 -1.563 1.00 94.50 99 GLY A C 1
ATOM 809 O O . GLY A 1 99 ? 2.589 -6.868 -2.687 1.00 94.50 99 GLY A O 1
ATOM 810 N N . GLY A 1 100 ? 2.879 -5.080 -1.361 1.00 92.94 100 GLY A N 1
ATOM 811 C CA . GLY A 1 100 ? 3.168 -4.144 -2.446 1.00 92.94 100 GLY A CA 1
ATOM 812 C C . GLY A 1 100 ? 4.415 -4.529 -3.240 1.00 92.94 100 GLY A C 1
ATOM 813 O O . GLY A 1 100 ? 4.399 -4.495 -4.467 1.00 92.94 100 GLY A O 1
ATOM 814 N N . THR A 1 101 ? 5.477 -4.966 -2.560 1.00 94.81 101 THR A N 1
ATOM 815 C CA . THR A 1 101 ? 6.712 -5.437 -3.205 1.00 94.81 101 THR A CA 1
ATOM 816 C C . THR A 1 101 ? 6.469 -6.702 -4.029 1.00 94.81 101 THR A C 1
ATOM 818 O O . THR A 1 101 ? 6.932 -6.796 -5.165 1.00 94.81 101 THR A O 1
ATOM 821 N N . LEU A 1 102 ? 5.702 -7.660 -3.498 1.00 94.19 102 LEU A N 1
ATOM 822 C CA . LEU A 1 102 ? 5.337 -8.884 -4.210 1.00 94.19 102 LEU A CA 1
ATOM 823 C C . LEU A 1 102 ? 4.532 -8.565 -5.476 1.00 94.19 102 LEU A C 1
ATOM 825 O O . LEU A 1 102 ? 4.871 -9.042 -6.558 1.00 94.19 102 LEU A O 1
ATOM 829 N N . VAL A 1 103 ? 3.506 -7.717 -5.359 1.00 94.00 103 VAL A N 1
ATOM 830 C CA . VAL A 1 103 ? 2.695 -7.279 -6.504 1.00 94.00 103 VAL A CA 1
ATOM 831 C C . VAL A 1 103 ? 3.559 -6.552 -7.531 1.00 94.00 103 VAL A C 1
ATOM 833 O O . VAL A 1 103 ? 3.447 -6.845 -8.720 1.00 94.00 103 VAL A O 1
ATO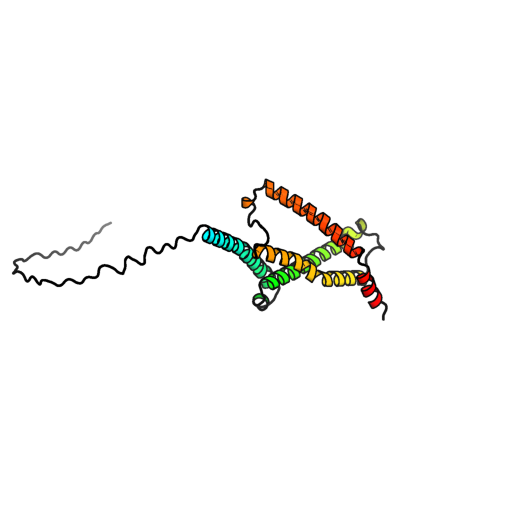M 836 N N . TYR A 1 104 ? 4.454 -5.661 -7.098 1.00 93.44 104 TYR A N 1
ATOM 837 C CA . TYR A 1 104 ? 5.371 -4.940 -7.981 1.00 93.44 104 TYR A CA 1
ATOM 838 C C . TYR A 1 104 ? 6.265 -5.890 -8.786 1.00 93.44 104 TYR A C 1
ATOM 840 O O . TYR A 1 104 ? 6.315 -5.791 -10.011 1.00 93.44 104 TYR A O 1
ATOM 848 N N . PHE A 1 105 ? 6.923 -6.853 -8.133 1.00 94.56 105 PHE A N 1
ATOM 849 C CA . PHE A 1 105 ? 7.798 -7.789 -8.839 1.00 94.56 105 PHE A CA 1
ATOM 850 C C . PHE A 1 105 ? 7.032 -8.761 -9.731 1.00 94.56 105 PHE A C 1
ATOM 852 O O . PHE A 1 105 ? 7.460 -8.989 -10.857 1.00 94.56 105 PHE A O 1
ATOM 859 N N . LEU A 1 106 ? 5.902 -9.312 -9.277 1.00 95.06 106 LEU A N 1
ATOM 860 C CA . LEU A 1 106 ? 5.111 -10.241 -10.088 1.00 95.06 106 LEU A CA 1
ATOM 861 C C . LEU A 1 106 ? 4.524 -9.546 -11.318 1.00 95.06 106 LEU A C 1
ATOM 863 O O . LEU A 1 106 ? 4.679 -10.040 -12.433 1.00 95.06 106 LEU A O 1
ATOM 867 N N . SER A 1 107 ? 3.894 -8.383 -11.134 1.00 94.25 107 SER A N 1
ATOM 868 C CA . SER A 1 107 ? 3.325 -7.619 -12.249 1.00 94.25 107 SER A CA 1
ATOM 869 C C . SER A 1 107 ? 4.411 -7.101 -13.190 1.00 94.25 107 SER A C 1
ATOM 871 O O . SER A 1 107 ? 4.298 -7.288 -14.399 1.00 94.25 107 SER A O 1
ATOM 873 N N . GLY A 1 108 ? 5.498 -6.538 -12.656 1.00 91.19 108 GLY A N 1
ATOM 874 C CA . GLY A 1 108 ? 6.632 -6.063 -13.443 1.00 91.19 108 GLY A CA 1
ATOM 875 C C . GLY A 1 108 ? 7.307 -7.187 -14.227 1.00 91.19 108 GLY A C 1
ATOM 876 O O . GLY A 1 108 ? 7.597 -7.014 -15.410 1.00 91.19 108 GLY A O 1
ATOM 877 N N . PHE A 1 109 ? 7.495 -8.361 -13.619 1.00 91.50 109 PHE A N 1
ATOM 878 C CA . PHE A 1 109 ? 8.050 -9.536 -14.292 1.00 91.50 109 PHE A CA 1
ATOM 879 C C . PHE A 1 109 ? 7.139 -10.027 -15.419 1.00 91.50 109 PHE A C 1
ATOM 881 O O . PHE A 1 109 ? 7.603 -10.194 -16.547 1.00 91.50 109 PHE A O 1
ATOM 888 N N . LEU A 1 110 ? 5.845 -10.215 -15.139 1.00 93.00 110 LEU A N 1
ATOM 889 C CA . LEU A 1 110 ? 4.867 -10.641 -16.144 1.00 93.00 110 LEU A CA 1
ATOM 890 C C . LEU A 1 110 ? 4.797 -9.643 -17.303 1.00 93.00 110 LEU A C 1
ATOM 892 O O . LEU A 1 110 ? 4.791 -10.045 -18.465 1.00 93.00 110 LEU A O 1
ATOM 896 N N . TRP A 1 111 ? 4.812 -8.346 -17.003 1.00 90.25 111 TRP A N 1
ATOM 897 C CA . TRP A 1 111 ? 4.803 -7.293 -18.011 1.00 90.25 111 TRP A CA 1
ATOM 898 C C . TRP A 1 111 ? 6.076 -7.295 -18.864 1.00 90.25 111 TRP A C 1
ATOM 900 O O . TRP A 1 111 ? 5.995 -7.257 -20.093 1.00 90.25 111 TRP A O 1
ATOM 910 N N . CYS A 1 112 ? 7.251 -7.435 -18.242 1.00 87.50 112 CYS A N 1
ATOM 911 C CA . CYS A 1 112 ? 8.519 -7.589 -18.958 1.00 87.50 112 CYS A CA 1
ATOM 912 C C . CYS A 1 112 ? 8.523 -8.838 -19.852 1.00 87.50 112 CYS A C 1
ATOM 914 O O . CYS A 1 112 ? 9.006 -8.780 -20.982 1.00 87.50 112 CYS A O 1
ATOM 916 N N . LEU A 1 113 ? 7.963 -9.958 -19.383 1.00 88.94 113 LEU A N 1
ATOM 917 C CA . LEU A 1 113 ? 7.842 -11.193 -20.161 1.00 88.94 113 LEU A CA 1
ATOM 918 C C . LEU A 1 113 ? 6.950 -10.981 -21.391 1.00 88.94 113 LEU A C 1
ATOM 920 O O . LEU A 1 113 ? 7.320 -11.355 -22.507 1.00 88.94 113 LEU A O 1
ATOM 924 N N . VAL A 1 114 ? 5.802 -10.327 -21.211 1.00 89.19 114 VAL A N 1
ATOM 925 C CA . VAL A 1 114 ? 4.881 -10.020 -22.310 1.00 89.19 114 VAL A CA 1
ATOM 926 C C . VAL A 1 114 ? 5.532 -9.093 -23.331 1.00 89.19 114 VAL A C 1
ATOM 928 O O . VAL A 1 114 ? 5.500 -9.401 -24.520 1.00 89.19 114 VAL A O 1
ATOM 931 N N . ILE A 1 115 ? 6.144 -7.989 -22.901 1.00 86.56 115 ILE A N 1
ATOM 932 C CA . ILE A 1 115 ? 6.694 -6.986 -23.820 1.00 86.56 115 ILE A CA 1
ATOM 933 C C . ILE A 1 115 ? 7.970 -7.477 -24.499 1.00 86.56 115 ILE A C 1
ATOM 935 O O . ILE A 1 115 ? 8.069 -7.401 -25.721 1.00 86.56 115 ILE A O 1
ATOM 939 N N . TYR A 1 116 ? 8.950 -7.971 -23.742 1.00 82.12 116 TYR A N 1
ATOM 940 C CA . TYR A 1 116 ? 10.287 -8.224 -24.284 1.00 82.12 116 TYR A CA 1
ATOM 941 C C . TYR A 1 116 ? 10.448 -9.615 -24.900 1.00 82.12 116 TYR A C 1
ATOM 943 O O . TYR A 1 116 ? 11.282 -9.777 -25.792 1.00 82.12 116 TYR A O 1
ATOM 951 N N . TYR A 1 117 ? 9.639 -10.598 -24.486 1.00 82.31 117 TYR A N 1
ATOM 952 C CA . TYR A 1 117 ? 9.732 -11.969 -24.996 1.00 82.31 117 TYR A CA 1
ATOM 953 C C . TYR A 1 117 ? 8.560 -12.351 -25.905 1.00 82.31 117 TYR A C 1
ATOM 955 O O . TYR A 1 117 ? 8.793 -12.791 -27.028 1.00 82.31 117 TYR A O 1
ATOM 963 N N . TRP A 1 118 ? 7.307 -12.167 -25.474 1.00 84.56 118 TRP A N 1
ATOM 964 C CA . TRP A 1 118 ? 6.154 -12.641 -26.257 1.00 84.56 118 TRP A CA 1
ATOM 965 C C . TRP A 1 118 ? 5.776 -11.691 -27.404 1.00 84.56 118 TRP A C 1
ATOM 967 O O . TRP A 1 118 ? 5.711 -12.086 -28.568 1.00 84.56 118 TRP A O 1
ATOM 977 N N . LYS A 1 119 ? 5.518 -10.419 -27.103 1.00 83.00 119 LYS A N 1
ATOM 978 C CA . LYS A 1 119 ? 5.009 -9.409 -28.046 1.00 83.00 119 LYS A CA 1
ATOM 979 C C . LYS A 1 119 ? 6.074 -8.385 -28.438 1.00 83.00 119 LYS A C 1
ATOM 981 O O . LYS A 1 119 ? 5.753 -7.244 -28.768 1.00 83.00 119 LYS A O 1
ATOM 986 N N . ARG A 1 120 ? 7.335 -8.826 -28.491 1.00 74.25 120 ARG A N 1
ATOM 987 C CA . ARG A 1 120 ? 8.504 -7.992 -28.809 1.00 74.25 120 ARG A CA 1
ATOM 988 C C . ARG A 1 120 ? 8.311 -7.134 -30.056 1.00 74.25 120 ARG A C 1
ATOM 990 O O . ARG A 1 120 ? 8.555 -5.937 -30.020 1.00 74.25 120 ARG A O 1
ATOM 997 N N . ASN A 1 121 ? 7.814 -7.733 -31.136 1.00 72.25 121 ASN A N 1
ATOM 998 C CA . ASN A 1 121 ? 7.674 -7.059 -32.431 1.00 72.25 121 ASN A CA 1
ATOM 999 C C . ASN A 1 121 ? 6.516 -6.045 -32.496 1.00 72.25 121 ASN A C 1
ATOM 1001 O O . ASN A 1 121 ? 6.371 -5.380 -33.515 1.00 72.25 121 ASN A O 1
ATOM 1005 N N . VAL A 1 122 ? 5.670 -5.960 -31.461 1.00 78.44 122 VAL A N 1
ATOM 1006 C CA . VAL A 1 122 ? 4.487 -5.081 -31.439 1.00 78.44 122 VAL A CA 1
ATOM 1007 C C . VAL A 1 122 ? 4.769 -3.789 -30.678 1.00 78.44 122 VAL A C 1
ATOM 1009 O O . VAL A 1 122 ? 4.346 -2.724 -31.114 1.00 78.44 122 VAL A O 1
ATOM 1012 N N . TYR A 1 123 ? 5.472 -3.880 -29.547 1.00 71.19 123 TYR A N 1
ATOM 1013 C CA . TYR A 1 123 ? 5.570 -2.770 -28.596 1.00 71.19 123 TYR A CA 1
ATOM 1014 C C . TYR A 1 123 ? 6.931 -2.070 -28.572 1.00 71.19 123 TYR A C 1
ATOM 1016 O O . TYR A 1 123 ? 6.993 -0.919 -28.148 1.00 71.19 123 TYR A O 1
ATOM 1024 N N . VAL A 1 124 ? 8.019 -2.728 -28.998 1.00 71.88 124 VAL A N 1
ATOM 1025 C CA . VAL A 1 124 ? 9.379 -2.186 -28.835 1.00 71.88 124 VAL A CA 1
ATOM 1026 C C . VAL A 1 124 ? 10.194 -2.368 -30.123 1.00 71.88 124 VAL A C 1
ATOM 1028 O O . VAL A 1 124 ? 10.363 -3.500 -30.586 1.00 71.88 124 VAL A O 1
ATOM 1031 N N . PRO A 1 125 ? 10.735 -1.283 -30.712 1.00 76.25 125 PRO A N 1
ATOM 1032 C CA . PRO A 1 125 ? 11.726 -1.371 -31.784 1.00 76.25 125 PRO A CA 1
ATOM 1033 C C . PRO A 1 125 ? 12.907 -2.258 -31.368 1.00 76.25 125 PRO A C 1
ATOM 1035 O O . PRO A 1 125 ? 13.282 -2.282 -30.198 1.00 76.25 125 PRO A O 1
ATOM 1038 N N . LYS A 1 126 ? 13.531 -2.976 -32.311 1.00 67.75 126 LYS A N 1
ATOM 1039 C CA . LYS A 1 126 ? 14.582 -3.968 -31.993 1.00 67.75 126 LYS A CA 1
ATOM 1040 C C . LYS A 1 126 ? 15.740 -3.404 -31.153 1.00 67.75 126 LYS A C 1
ATOM 1042 O O . LYS A 1 126 ? 16.293 -4.162 -30.357 1.00 67.75 126 LYS A O 1
ATOM 1047 N N . ASP A 1 127 ? 16.010 -2.106 -31.278 1.00 73.19 127 ASP A N 1
ATOM 1048 C CA . ASP A 1 127 ? 17.135 -1.400 -30.652 1.00 73.19 127 ASP A CA 1
ATOM 1049 C C . ASP A 1 127 ? 16.750 -0.612 -29.384 1.00 73.19 127 ASP A C 1
ATOM 1051 O O . ASP A 1 127 ? 17.585 0.065 -28.794 1.00 73.19 127 ASP A O 1
ATOM 1055 N N . ALA A 1 128 ? 15.488 -0.689 -28.945 1.00 75.12 128 ALA A N 1
ATOM 1056 C CA . ALA A 1 128 ? 14.964 0.074 -27.808 1.00 75.12 128 ALA A CA 1
ATOM 1057 C C . ALA A 1 128 ? 14.794 -0.766 -26.525 1.00 75.12 128 ALA A C 1
ATOM 1059 O O . ALA A 1 128 ? 14.110 -0.346 -25.591 1.00 75.12 128 ALA A O 1
ATOM 1060 N N . ILE A 1 129 ? 15.388 -1.963 -26.468 1.00 78.88 129 ILE A N 1
ATOM 1061 C CA . ILE A 1 129 ? 15.329 -2.809 -25.269 1.00 78.88 129 ILE A CA 1
ATOM 1062 C C . ILE A 1 129 ? 16.265 -2.221 -24.206 1.00 78.88 129 ILE A C 1
ATOM 1064 O O . ILE A 1 129 ? 17.456 -2.044 -24.480 1.00 78.88 129 ILE A O 1
ATOM 1068 N N . PRO A 1 130 ? 15.766 -1.927 -22.993 1.00 80.69 130 PRO A N 1
ATOM 1069 C CA . PRO A 1 130 ? 16.609 -1.415 -21.925 1.00 80.69 130 PRO A CA 1
ATOM 1070 C C . PRO A 1 130 ? 17.683 -2.436 -21.543 1.00 80.69 130 PRO A C 1
ATOM 1072 O O . PRO A 1 130 ? 17.448 -3.643 -21.507 1.00 80.69 130 PRO A O 1
ATOM 1075 N N . THR A 1 131 ? 18.881 -1.945 -21.233 1.00 85.69 131 THR A N 1
ATOM 1076 C CA . THR A 1 131 ? 19.977 -2.798 -20.768 1.00 85.69 131 THR A CA 1
ATOM 1077 C C . THR A 1 131 ? 19.681 -3.345 -19.369 1.00 85.69 131 THR A C 1
ATOM 1079 O O . THR A 1 131 ? 19.014 -2.691 -18.564 1.00 85.69 131 THR A O 1
ATOM 1082 N N . ASN A 1 132 ? 20.242 -4.512 -19.030 1.00 85.19 132 ASN A N 1
ATOM 1083 C CA . ASN A 1 132 ? 20.098 -5.102 -17.689 1.00 85.19 132 ASN A CA 1
ATOM 1084 C C . ASN A 1 132 ? 20.534 -4.134 -16.578 1.00 85.19 132 ASN A C 1
ATOM 1086 O O . ASN A 1 132 ? 19.908 -4.074 -15.523 1.00 85.19 132 ASN A O 1
ATOM 1090 N N . HIS A 1 133 ? 21.574 -3.335 -16.837 1.00 85.81 133 HIS A N 1
ATOM 1091 C CA . HIS A 1 133 ? 22.035 -2.299 -15.918 1.00 85.81 133 HIS A CA 1
ATOM 1092 C C . HIS A 1 133 ? 20.965 -1.219 -15.683 1.00 85.81 133 HIS A C 1
ATOM 1094 O O . HIS A 1 133 ? 20.672 -0.880 -14.537 1.00 85.81 133 HIS A O 1
ATOM 1100 N N . ALA A 1 134 ? 20.337 -0.713 -16.751 1.00 85.75 134 ALA A N 1
ATOM 1101 C CA . ALA A 1 134 ? 19.273 0.283 -16.639 1.00 85.75 134 ALA A CA 1
ATOM 1102 C C . ALA A 1 134 ? 18.050 -0.270 -15.890 1.00 85.75 134 ALA A C 1
ATOM 1104 O O . ALA A 1 134 ? 17.504 0.410 -15.021 1.00 85.75 134 ALA A O 1
ATOM 1105 N N . MET A 1 135 ? 17.663 -1.520 -16.166 1.00 86.75 135 MET A N 1
ATOM 1106 C CA . MET A 1 135 ? 16.572 -2.191 -15.451 1.00 86.75 135 MET A CA 1
ATOM 1107 C C . MET A 1 135 ? 16.880 -2.344 -13.957 1.00 86.75 135 MET A C 1
ATOM 1109 O O . MET A 1 135 ? 16.040 -2.032 -13.115 1.00 86.75 135 MET A O 1
ATOM 1113 N N . TYR A 1 136 ? 18.095 -2.773 -13.610 1.00 88.25 136 TYR A N 1
ATOM 1114 C CA . TYR A 1 136 ? 18.509 -2.932 -12.217 1.00 88.25 136 TYR A CA 1
ATOM 1115 C C . TYR A 1 136 ? 18.508 -1.601 -11.457 1.00 88.25 136 TYR A C 1
ATOM 1117 O O . TYR A 1 136 ? 18.010 -1.527 -10.332 1.00 88.25 136 TYR A O 1
ATOM 1125 N N . LEU A 1 137 ? 18.985 -0.525 -12.090 1.00 88.94 137 LEU A N 1
ATOM 1126 C CA . LEU A 1 137 ? 18.963 0.808 -11.493 1.00 88.94 137 LEU A CA 1
ATOM 1127 C C . LEU A 1 137 ? 17.528 1.284 -11.224 1.00 88.94 137 LEU A C 1
ATOM 1129 O O . LEU A 1 137 ? 17.254 1.816 -10.148 1.00 88.94 137 LEU A O 1
ATOM 1133 N N . GLN A 1 138 ? 16.602 1.050 -12.160 1.00 88.25 138 GLN A N 1
ATOM 1134 C CA . GLN A 1 138 ? 15.185 1.373 -11.964 1.00 88.25 138 GLN A CA 1
ATOM 1135 C C . GLN A 1 138 ? 14.571 0.582 -10.805 1.00 88.25 138 GLN A C 1
ATOM 1137 O O . GLN A 1 138 ? 13.861 1.163 -9.985 1.00 88.25 138 GLN A O 1
ATOM 1142 N N . ILE A 1 139 ? 14.897 -0.708 -10.682 1.00 90.69 139 ILE A N 1
ATOM 1143 C CA . ILE A 1 139 ? 14.455 -1.533 -9.551 1.00 90.69 139 ILE A CA 1
ATOM 1144 C C . ILE A 1 139 ? 15.001 -0.974 -8.235 1.00 90.69 139 ILE A C 1
ATOM 1146 O O . ILE A 1 139 ? 14.231 -0.812 -7.294 1.00 90.69 139 ILE A O 1
ATOM 1150 N N . ILE A 1 140 ? 16.288 -0.621 -8.153 1.00 90.31 140 ILE A N 1
ATOM 1151 C CA . ILE A 1 140 ? 16.866 -0.038 -6.931 1.00 90.31 140 ILE A CA 1
ATOM 1152 C C . ILE A 1 140 ? 16.142 1.249 -6.542 1.00 90.31 140 ILE A C 1
ATOM 1154 O O . ILE A 1 140 ? 15.768 1.417 -5.381 1.00 90.31 140 ILE A O 1
ATOM 1158 N N . VAL A 1 141 ? 15.952 2.169 -7.489 1.00 88.56 141 VAL A N 1
ATOM 1159 C CA . VAL A 1 141 ? 15.289 3.450 -7.211 1.00 88.56 141 VAL A CA 1
ATOM 1160 C C . VAL A 1 141 ? 13.853 3.215 -6.736 1.00 88.56 141 VAL A C 1
ATOM 1162 O O . VAL A 1 141 ? 13.451 3.800 -5.730 1.00 88.56 141 VAL A O 1
ATOM 1165 N N . ALA A 1 142 ? 13.119 2.303 -7.379 1.00 89.62 142 ALA A N 1
ATOM 1166 C CA . ALA A 1 142 ? 11.772 1.924 -6.963 1.00 89.62 142 ALA A CA 1
ATOM 1167 C C . ALA A 1 142 ? 11.754 1.313 -5.552 1.00 89.62 142 ALA A C 1
ATOM 1169 O O . ALA A 1 142 ? 10.979 1.741 -4.697 1.00 89.62 142 ALA A O 1
ATOM 1170 N N . MET A 1 143 ? 12.661 0.378 -5.260 1.00 93.69 143 MET A N 1
ATOM 1171 C CA . MET A 1 143 ? 12.741 -0.279 -3.953 1.00 93.69 143 MET A CA 1
ATOM 1172 C C . MET A 1 143 ? 13.121 0.680 -2.824 1.00 93.69 143 MET A C 1
ATOM 1174 O O . MET A 1 143 ? 12.670 0.496 -1.697 1.00 93.69 143 MET A O 1
ATOM 1178 N N . LYS A 1 144 ? 13.897 1.733 -3.105 1.00 89.62 144 LYS A N 1
ATOM 1179 C CA . LYS A 1 144 ? 14.194 2.790 -2.121 1.00 89.62 144 LYS A CA 1
ATOM 1180 C C . LYS A 1 144 ? 12.973 3.652 -1.803 1.00 89.62 144 LYS A C 1
ATOM 1182 O O . LYS A 1 144 ? 12.886 4.185 -0.700 1.00 89.62 144 LYS A O 1
ATOM 1187 N N . ALA A 1 145 ? 12.041 3.788 -2.744 1.00 88.19 145 ALA A N 1
ATOM 1188 C CA . ALA A 1 145 ? 10.814 4.550 -2.547 1.00 88.19 145 ALA A CA 1
ATOM 1189 C C . ALA A 1 145 ? 9.678 3.711 -1.936 1.00 88.19 145 ALA A C 1
ATOM 1191 O O . ALA A 1 145 ? 8.833 4.258 -1.227 1.00 88.19 145 ALA A O 1
ATOM 1192 N N . MET A 1 146 ? 9.664 2.392 -2.164 1.00 91.06 146 MET A N 1
ATOM 1193 C CA . MET A 1 146 ? 8.575 1.511 -1.727 1.00 91.06 146 MET A CA 1
ATOM 1194 C C . MET A 1 146 ? 8.193 1.603 -0.245 1.00 91.06 146 MET A C 1
ATOM 1196 O O . MET A 1 146 ? 6.994 1.652 0.020 1.00 91.06 146 MET A O 1
ATOM 1200 N N . PRO A 1 147 ? 9.132 1.692 0.720 1.00 93.38 147 PRO A N 1
ATOM 1201 C CA . PRO A 1 147 ? 8.782 1.830 2.134 1.00 93.38 147 PRO A CA 1
ATOM 1202 C C . PRO A 1 147 ? 7.899 3.050 2.431 1.00 93.38 147 PRO A C 1
ATOM 1204 O O . PRO A 1 147 ? 7.049 3.001 3.322 1.00 93.38 147 PRO A O 1
ATOM 1207 N N . TRP A 1 148 ? 8.085 4.139 1.677 1.00 90.38 148 TRP A N 1
ATOM 1208 C CA . TRP A 1 148 ? 7.303 5.366 1.816 1.00 90.38 148 TRP A CA 1
ATOM 1209 C C . TRP A 1 148 ? 5.939 5.242 1.150 1.00 90.38 148 TRP A C 1
ATOM 1211 O O . TRP A 1 148 ? 4.928 5.594 1.755 1.00 90.38 148 TRP A O 1
ATOM 1221 N N . TYR A 1 149 ? 5.891 4.665 -0.051 1.00 88.81 149 TYR A N 1
ATOM 1222 C CA . TYR A 1 149 ? 4.627 4.387 -0.730 1.00 88.81 149 TYR A CA 1
ATOM 1223 C C . TYR A 1 149 ? 3.742 3.429 0.067 1.00 88.81 149 TYR A C 1
ATOM 1225 O O . TYR A 1 149 ? 2.539 3.651 0.159 1.00 88.81 149 TYR A O 1
ATOM 1233 N N . SER A 1 150 ? 4.324 2.407 0.699 1.00 94.25 150 SER A N 1
ATOM 1234 C CA . SER A 1 150 ? 3.584 1.465 1.540 1.00 94.25 150 SER A CA 1
ATOM 1235 C C . SER A 1 150 ? 3.198 2.037 2.906 1.00 94.25 150 SER A C 1
ATOM 1237 O O . SER A 1 150 ? 2.304 1.494 3.549 1.00 94.25 150 SER A O 1
ATOM 1239 N N . ALA A 1 151 ? 3.823 3.131 3.356 1.00 93.62 151 ALA A N 1
ATOM 1240 C CA . ALA A 1 151 ? 3.428 3.832 4.578 1.00 93.62 151 ALA A CA 1
ATOM 1241 C C . ALA A 1 151 ? 2.116 4.606 4.415 1.00 93.62 151 ALA A C 1
ATOM 1243 O O . ALA A 1 151 ? 1.332 4.656 5.359 1.00 93.62 151 ALA A O 1
ATOM 1244 N N . LEU A 1 152 ? 1.839 5.155 3.229 1.00 91.81 152 LEU A N 1
ATOM 1245 C CA . LEU A 1 152 ? 0.603 5.894 2.950 1.00 91.81 152 LEU A CA 1
ATOM 1246 C C . LEU A 1 152 ? -0.678 5.092 3.260 1.00 91.81 152 LEU A C 1
ATOM 1248 O O . LEU A 1 152 ? -1.491 5.583 4.049 1.00 91.81 152 LEU A O 1
ATOM 1252 N N . PRO A 1 153 ? -0.878 3.865 2.732 1.00 92.62 153 PRO A N 1
ATOM 1253 C CA . PRO A 1 153 ? -2.050 3.067 3.083 1.00 92.62 153 PRO A CA 1
ATOM 1254 C C . PRO A 1 153 ? -2.064 2.678 4.567 1.00 92.62 153 PRO A C 1
ATOM 1256 O O . PRO A 1 153 ? -3.128 2.658 5.169 1.00 92.62 153 PRO A O 1
ATOM 1259 N N . SER A 1 154 ? -0.909 2.469 5.206 1.00 95.12 154 SER A N 1
ATOM 1260 C CA . SER A 1 154 ? -0.854 2.152 6.643 1.00 95.12 154 SER A CA 1
ATOM 1261 C C . SER A 1 154 ? -1.240 3.329 7.536 1.00 95.12 154 SER A C 1
ATOM 1263 O O . SER A 1 154 ? -1.893 3.137 8.558 1.00 95.12 154 SER A O 1
ATOM 1265 N N . ILE A 1 155 ? -0.875 4.553 7.148 1.00 95.19 155 ILE A N 1
ATOM 1266 C CA . ILE A 1 155 ? -1.344 5.777 7.807 1.00 95.19 155 ILE A CA 1
ATOM 1267 C C . ILE A 1 155 ? -2.854 5.916 7.609 1.00 95.19 155 ILE A C 1
ATOM 1269 O O . ILE A 1 155 ? -3.562 6.200 8.571 1.00 95.19 155 ILE A O 1
ATOM 1273 N N . SER A 1 156 ? -3.359 5.662 6.399 1.00 93.06 156 SER A N 1
ATOM 1274 C CA . SER A 1 156 ? -4.800 5.675 6.132 1.00 93.06 156 SER A CA 1
ATOM 1275 C C . SER A 1 156 ? -5.545 4.664 7.011 1.00 93.06 156 SER A C 1
ATOM 1277 O O . SER A 1 156 ? -6.480 5.046 7.707 1.00 93.06 156 SER A O 1
ATOM 1279 N N . GLU A 1 157 ? -5.081 3.415 7.085 1.00 94.50 157 GLU A N 1
ATOM 1280 C CA . GLU A 1 157 ? -5.643 2.386 7.971 1.00 94.50 157 GLU A CA 1
ATOM 1281 C C . GLU A 1 157 ? -5.628 2.817 9.440 1.00 94.50 157 GLU A C 1
ATOM 1283 O O . GLU A 1 157 ? -6.623 2.654 10.145 1.00 94.50 157 GLU A O 1
ATOM 1288 N N . TYR A 1 158 ? -4.532 3.424 9.896 1.00 94.50 158 TYR A N 1
ATOM 1289 C CA . TYR A 1 158 ? -4.433 3.945 11.255 1.00 94.50 158 TYR A CA 1
ATOM 1290 C C . TYR A 1 158 ? -5.443 5.063 11.533 1.00 94.50 158 TYR A C 1
ATOM 1292 O O . TYR A 1 158 ? -6.079 5.067 12.588 1.00 94.50 158 TYR A O 1
ATOM 1300 N N . MET A 1 159 ? -5.633 5.989 10.589 1.00 94.94 159 MET A N 1
ATOM 1301 C CA . MET A 1 159 ? -6.635 7.055 10.697 1.00 94.94 159 MET A CA 1
ATOM 1302 C C . MET A 1 159 ? -8.055 6.487 10.786 1.00 94.94 159 MET A C 1
ATOM 1304 O O . MET A 1 159 ? -8.858 6.974 11.582 1.00 94.94 159 MET A O 1
ATOM 1308 N N . ILE A 1 160 ? -8.347 5.435 10.015 1.00 93.62 160 ILE A N 1
ATOM 1309 C CA . ILE A 1 160 ? -9.639 4.740 10.039 1.00 93.62 160 ILE A CA 1
ATOM 1310 C C . ILE A 1 160 ? -9.861 4.077 11.401 1.00 93.62 160 ILE A C 1
ATOM 1312 O O . ILE A 1 160 ? -10.879 4.319 12.045 1.00 93.62 160 ILE A O 1
ATOM 1316 N N . GLN A 1 161 ? -8.890 3.297 11.879 1.00 93.19 161 GLN A N 1
ATOM 1317 C CA . GLN A 1 161 ? -8.975 2.590 13.163 1.00 93.19 161 GLN A CA 1
ATOM 1318 C C . GLN A 1 161 ? -9.041 3.543 14.364 1.00 93.19 161 GLN A C 1
ATOM 1320 O O . GLN A 1 161 ? -9.684 3.237 15.364 1.00 93.19 161 GLN A O 1
ATOM 1325 N N . SER A 1 162 ? -8.405 4.713 14.258 1.00 90.31 162 SER A N 1
ATOM 1326 C CA . SER A 1 162 ? -8.427 5.758 15.289 1.00 90.31 162 SER A CA 1
ATOM 1327 C C . SER A 1 162 ? -9.695 6.622 15.248 1.00 90.31 162 SER A C 1
ATOM 1329 O O . SER A 1 162 ? -9.850 7.514 16.080 1.00 90.31 162 SER A O 1
ATOM 1331 N N . GLY A 1 163 ? -10.588 6.403 14.275 1.00 91.12 163 GLY A N 1
ATOM 1332 C CA . GLY A 1 163 ? -11.824 7.170 14.105 1.00 91.12 163 GLY A CA 1
ATOM 1333 C C . GLY A 1 163 ? -11.625 8.602 13.604 1.00 91.12 163 GLY A C 1
ATOM 1334 O O . GLY A 1 163 ? -12.520 9.429 13.762 1.00 91.12 163 GLY A O 1
ATOM 1335 N N . TRP A 1 164 ? -10.472 8.920 13.004 1.00 90.69 164 TRP A N 1
ATOM 1336 C CA . TRP A 1 164 ? -10.194 10.255 12.449 1.00 90.69 164 TRP A CA 1
ATOM 1337 C C . TRP A 1 164 ? -11.001 10.525 11.181 1.00 90.69 164 TRP A C 1
ATOM 1339 O O . TRP A 1 164 ? -11.296 11.674 10.855 1.00 90.69 164 TRP A O 1
ATOM 1349 N N . THR A 1 165 ? -11.352 9.466 10.456 1.00 88.94 165 THR A N 1
ATOM 1350 C CA . THR A 1 165 ? -12.138 9.534 9.228 1.00 88.94 165 THR A CA 1
ATOM 1351 C C . THR A 1 165 ? -13.371 8.653 9.344 1.00 88.94 165 THR A C 1
ATOM 1353 O O . THR A 1 165 ? -13.352 7.583 9.955 1.00 88.94 165 THR A O 1
ATOM 1356 N N . ARG A 1 166 ? -14.473 9.096 8.732 1.00 86.88 166 ARG A N 1
ATOM 1357 C CA . ARG A 1 166 ? -15.675 8.272 8.618 1.00 86.88 166 ARG A CA 1
ATOM 1358 C C . ARG A 1 166 ? -15.475 7.268 7.489 1.00 86.88 166 ARG A C 1
ATOM 1360 O O . ARG A 1 166 ? -15.447 7.657 6.326 1.00 86.88 166 ARG A O 1
ATOM 1367 N N . SER A 1 167 ? -15.352 6.000 7.858 1.00 89.62 167 SER A N 1
ATOM 1368 C CA . SER A 1 167 ? -15.244 4.875 6.927 1.00 89.62 167 SER A CA 1
ATOM 1369 C C . SER A 1 167 ? -16.434 3.946 7.089 1.00 89.62 167 SER A C 1
ATOM 1371 O O . SER A 1 167 ? -17.019 3.880 8.168 1.00 89.62 167 SER A O 1
ATOM 1373 N N . PHE A 1 168 ? -16.790 3.260 6.008 1.00 91.12 168 PHE A N 1
ATOM 1374 C CA . PHE A 1 168 ? -17.928 2.350 5.960 1.00 91.12 168 PHE A CA 1
ATOM 1375 C C . PHE A 1 168 ? -17.407 0.923 5.812 1.00 91.12 168 PHE A C 1
ATOM 1377 O O . PHE A 1 168 ? -16.691 0.635 4.855 1.00 91.12 168 PHE A O 1
ATOM 1384 N N . ALA A 1 169 ? -17.750 0.044 6.752 1.00 90.44 169 ALA A N 1
ATOM 1385 C CA . ALA A 1 169 ? -17.348 -1.360 6.716 1.00 90.44 169 ALA A CA 1
ATOM 1386 C C . ALA A 1 169 ? -18.101 -2.141 5.627 1.00 90.44 169 ALA A C 1
ATOM 1388 O O . ALA A 1 169 ? -17.582 -3.106 5.071 1.00 90.44 169 ALA A O 1
ATOM 1389 N N . THR A 1 170 ? -19.328 -1.724 5.300 1.00 90.38 170 THR A N 1
ATOM 1390 C CA . THR A 1 170 ? -20.160 -2.400 4.301 1.00 90.38 170 THR A CA 1
ATOM 1391 C C . THR A 1 170 ? -20.796 -1.435 3.303 1.00 90.38 170 THR A C 1
ATOM 1393 O O . THR A 1 170 ? -21.156 -0.302 3.622 1.00 90.38 170 THR A O 1
ATOM 1396 N N . ILE A 1 171 ? -21.018 -1.917 2.073 1.00 91.31 171 ILE A N 1
ATOM 1397 C CA . ILE A 1 171 ? -21.731 -1.163 1.024 1.00 91.31 171 ILE A CA 1
ATOM 1398 C C . ILE A 1 171 ? -23.178 -0.853 1.454 1.00 91.31 171 ILE A C 1
ATOM 1400 O O . ILE A 1 171 ? -23.746 0.155 1.040 1.00 91.31 171 ILE A O 1
ATOM 1404 N N . GLY A 1 172 ? -23.777 -1.685 2.314 1.00 92.19 172 GLY A N 1
ATOM 1405 C CA . GLY A 1 172 ? -25.145 -1.497 2.806 1.00 92.19 172 GLY A CA 1
ATOM 1406 C C . GLY A 1 172 ? -25.350 -0.220 3.627 1.00 92.19 172 GLY A C 1
ATOM 1407 O O . GLY A 1 172 ? -26.450 0.320 3.630 1.00 92.19 172 GLY A O 1
ATOM 1408 N N . GLU A 1 173 ? -24.303 0.300 4.269 1.00 91.38 173 GLU A N 1
ATOM 1409 C CA . GLU A 1 173 ? -24.377 1.516 5.094 1.00 91.38 173 GLU A CA 1
ATOM 1410 C C . GLU A 1 173 ? -24.469 2.802 4.272 1.00 91.38 173 GLU A C 1
ATOM 1412 O O . GLU A 1 173 ? -25.011 3.808 4.728 1.00 91.38 173 GLU A O 1
ATOM 1417 N N . VAL A 1 174 ? -23.923 2.764 3.058 1.00 92.81 174 VAL A N 1
ATOM 1418 C CA . VAL A 1 174 ? -23.884 3.891 2.125 1.00 92.81 174 VAL A CA 1
ATOM 1419 C C . VAL A 1 174 ? -24.935 3.752 1.020 1.00 92.81 174 VAL A C 1
ATOM 1421 O O . VAL A 1 174 ? -25.474 4.746 0.536 1.00 92.81 174 VAL A O 1
ATOM 1424 N N . GLY A 1 175 ? -25.263 2.515 0.645 1.00 94.19 175 GLY A N 1
ATOM 1425 C CA . GLY A 1 175 ? -26.116 2.189 -0.489 1.00 94.19 175 GLY A CA 1
ATOM 1426 C C . GLY A 1 175 ? -25.364 2.224 -1.823 1.00 94.19 175 GLY A C 1
ATOM 1427 O O . GLY A 1 175 ? -24.429 2.999 -2.031 1.00 94.19 175 GLY A O 1
ATOM 1428 N N . TRP A 1 176 ? -25.809 1.389 -2.765 1.00 95.56 176 TRP A N 1
ATOM 1429 C CA . TRP A 1 176 ? -25.198 1.245 -4.093 1.00 95.56 176 TRP A CA 1
ATOM 1430 C C . TRP A 1 176 ? -25.011 2.561 -4.869 1.00 95.56 176 TRP A C 1
ATOM 1432 O O . TRP A 1 176 ? -23.926 2.754 -5.416 1.00 95.56 176 TRP A O 1
ATOM 1442 N N . PRO A 1 177 ? -25.986 3.495 -4.920 1.00 95.31 177 PRO A N 1
ATOM 1443 C CA . PRO A 1 177 ? -25.806 4.730 -5.682 1.00 95.31 177 PRO A CA 1
ATOM 1444 C C . PRO A 1 177 ? -24.655 5.583 -5.141 1.00 95.31 177 PRO A C 1
ATOM 1446 O O . PRO A 1 177 ? -23.796 6.030 -5.897 1.00 95.31 177 PRO A O 1
ATOM 1449 N N . MET A 1 178 ? -24.602 5.758 -3.820 1.00 94.00 178 MET A N 1
ATOM 1450 C CA . MET A 1 178 ? -23.558 6.550 -3.174 1.00 94.00 178 MET A CA 1
ATOM 1451 C C . MET A 1 178 ? -22.200 5.849 -3.199 1.00 94.00 178 MET A C 1
ATOM 1453 O O . MET A 1 178 ? -21.183 6.526 -3.312 1.00 94.00 178 MET A O 1
ATOM 1457 N N . TYR A 1 179 ? -22.166 4.513 -3.182 1.00 93.81 179 TYR A N 1
ATOM 1458 C CA . TYR A 1 179 ? -20.939 3.758 -3.430 1.00 93.81 179 TYR A CA 1
ATOM 1459 C C . TYR A 1 179 ? -20.317 4.119 -4.788 1.00 93.81 179 TYR A C 1
ATOM 1461 O O . TYR A 1 179 ? -19.132 4.438 -4.841 1.00 93.81 179 TYR A O 1
ATOM 1469 N N . PHE A 1 180 ? -21.104 4.154 -5.870 1.00 96.06 180 PHE A N 1
ATOM 1470 C CA . PHE A 1 180 ? -20.590 4.549 -7.188 1.00 96.06 180 PHE A CA 1
ATOM 1471 C C . PHE A 1 180 ? -20.133 6.009 -7.232 1.00 96.06 180 PHE A C 1
ATOM 1473 O O . PHE A 1 180 ? -19.122 6.307 -7.866 1.00 96.06 180 PHE A O 1
ATOM 1480 N N . VAL A 1 181 ? -20.827 6.912 -6.531 1.00 95.94 181 VAL A N 1
ATOM 1481 C CA . VAL A 1 181 ? -20.395 8.312 -6.400 1.00 95.94 181 VAL A CA 1
ATOM 1482 C C . VAL A 1 181 ? -19.047 8.395 -5.684 1.00 95.94 181 VAL A C 1
ATOM 1484 O O . VAL A 1 181 ? -18.129 9.030 -6.198 1.00 95.94 181 VAL A O 1
ATOM 1487 N N . TYR A 1 182 ? -18.888 7.730 -4.536 1.00 93.38 182 TYR A N 1
ATOM 1488 C CA . TYR A 1 182 ? -17.616 7.717 -3.813 1.00 93.38 182 TYR A CA 1
ATOM 1489 C C . TYR A 1 182 ? -16.498 7.055 -4.611 1.00 93.38 182 TYR A C 1
ATOM 1491 O O . TYR A 1 182 ? -15.383 7.565 -4.603 1.00 93.38 182 TYR A O 1
ATOM 1499 N N . LEU A 1 183 ? -16.790 5.979 -5.344 1.00 94.25 183 LEU A N 1
ATOM 1500 C CA . LEU A 1 183 ? -15.829 5.346 -6.241 1.00 94.25 183 LEU A CA 1
ATOM 1501 C C . LEU A 1 183 ? -15.384 6.306 -7.352 1.00 94.25 183 LEU A C 1
ATOM 1503 O O . LEU A 1 183 ? -14.190 6.431 -7.601 1.00 94.25 183 LEU A O 1
ATOM 1507 N N . ALA A 1 184 ? -16.315 7.019 -7.991 1.00 96.12 184 ALA A N 1
ATOM 1508 C CA . ALA A 1 184 ? -15.984 7.997 -9.025 1.00 96.12 184 ALA A CA 1
ATOM 1509 C C . ALA A 1 184 ? -15.130 9.145 -8.464 1.00 96.12 184 ALA A C 1
ATOM 1511 O O . ALA A 1 184 ? -14.109 9.497 -9.051 1.00 96.12 184 ALA A O 1
ATOM 1512 N N . VAL A 1 185 ? -15.502 9.685 -7.299 1.00 95.19 185 VAL A N 1
ATOM 1513 C CA . VAL A 1 185 ? -14.722 10.722 -6.606 1.00 95.19 185 VAL A CA 1
ATOM 1514 C C . VAL A 1 185 ? -13.329 10.208 -6.240 1.00 95.19 185 VAL A C 1
ATOM 1516 O O . VAL A 1 185 ? -12.346 10.909 -6.469 1.00 95.19 185 VAL A O 1
ATOM 1519 N N . TYR A 1 186 ? -13.225 8.982 -5.722 1.00 91.88 186 TYR A N 1
ATOM 1520 C CA . TYR A 1 186 ? -11.951 8.338 -5.412 1.00 91.88 186 TYR A CA 1
ATOM 1521 C C . TYR A 1 186 ? -11.066 8.221 -6.656 1.00 91.88 186 TYR A C 1
ATOM 1523 O O . TYR A 1 186 ? -9.921 8.658 -6.617 1.00 91.88 186 TYR A O 1
ATOM 1531 N N . LEU A 1 187 ? -11.597 7.702 -7.768 1.00 94.38 187 LEU A N 1
ATOM 1532 C CA . LEU A 1 187 ? -10.844 7.550 -9.016 1.00 94.38 187 LEU A CA 1
ATOM 1533 C C . LEU A 1 187 ? -10.364 8.897 -9.561 1.00 94.38 187 LEU A C 1
ATOM 1535 O O . LEU A 1 187 ? -9.216 9.005 -9.972 1.00 94.38 187 LEU A O 1
ATOM 1539 N N . VAL A 1 188 ? -11.204 9.934 -9.504 1.00 94.94 188 VAL A N 1
ATOM 1540 C CA . VAL A 1 188 ? -10.821 11.302 -9.877 1.00 94.94 188 VAL A CA 1
ATOM 1541 C C . VAL A 1 188 ? -9.660 11.781 -9.005 1.00 94.94 188 VAL A C 1
ATOM 1543 O O . VAL A 1 188 ? -8.615 12.156 -9.528 1.00 94.94 188 VAL A O 1
ATOM 1546 N N . ILE A 1 189 ? -9.801 11.731 -7.678 1.00 92.50 189 ILE A N 1
ATOM 1547 C CA . ILE A 1 189 ? -8.762 12.214 -6.758 1.00 92.50 189 ILE A CA 1
ATOM 1548 C C . ILE A 1 189 ? -7.457 11.436 -6.940 1.00 92.50 189 ILE A C 1
ATOM 1550 O O . ILE A 1 189 ? -6.393 12.048 -6.952 1.00 92.50 189 ILE A O 1
ATOM 1554 N N . VAL A 1 190 ? -7.523 10.112 -7.090 1.00 89.75 190 VAL A N 1
ATOM 1555 C CA . VAL A 1 190 ? -6.340 9.265 -7.277 1.00 89.75 190 VAL A CA 1
ATOM 1556 C C . VAL A 1 190 ? -5.660 9.550 -8.611 1.00 89.75 190 VAL A C 1
ATOM 1558 O O . VAL A 1 190 ? -4.446 9.714 -8.621 1.00 89.75 190 VAL A O 1
ATOM 1561 N N . GLU A 1 191 ? -6.406 9.673 -9.707 1.00 91.12 191 GLU A N 1
ATOM 1562 C CA . GLU A 1 191 ? -5.844 9.985 -11.026 1.00 91.12 191 GLU A CA 1
ATOM 1563 C C . GLU A 1 191 ? -5.133 11.344 -11.013 1.00 91.12 191 GLU A C 1
ATOM 1565 O O . GLU A 1 191 ? -3.957 11.450 -11.368 1.00 91.12 191 GLU A O 1
ATOM 1570 N N . PHE A 1 192 ? -5.812 12.384 -10.516 1.00 90.62 192 PHE A N 1
ATOM 1571 C CA . PHE A 1 192 ? -5.210 13.710 -10.390 1.00 90.62 192 PHE A CA 1
ATOM 1572 C C . PHE A 1 192 ? -4.025 13.696 -9.415 1.00 90.62 192 PHE A C 1
ATOM 1574 O O . PHE A 1 192 ? -2.973 14.255 -9.721 1.00 90.62 192 PHE A O 1
ATOM 1581 N N . GLY A 1 193 ? -4.156 13.039 -8.262 1.00 86.12 193 GLY A N 1
ATOM 1582 C CA . GLY A 1 193 ? -3.108 12.950 -7.247 1.00 86.12 193 GLY A CA 1
ATOM 1583 C C . GLY A 1 193 ? -1.853 12.238 -7.751 1.00 86.12 193 GLY A C 1
ATOM 1584 O O . GLY A 1 193 ? -0.747 12.749 -7.577 1.00 86.12 193 GLY A O 1
ATOM 1585 N N . ILE A 1 194 ? -2.010 11.099 -8.432 1.00 86.06 194 ILE A N 1
ATOM 1586 C CA . ILE A 1 194 ? -0.898 10.363 -9.043 1.00 86.06 194 ILE A CA 1
ATOM 1587 C C . ILE A 1 194 ? -0.250 11.197 -10.145 1.00 86.06 194 ILE A C 1
ATOM 1589 O O . ILE A 1 194 ? 0.976 11.252 -10.194 1.00 86.06 194 ILE A O 1
ATOM 1593 N N . TYR A 1 195 ? -1.032 11.878 -10.988 1.00 87.25 195 TYR A N 1
ATOM 1594 C CA . TYR A 1 195 ? -0.492 12.763 -12.021 1.00 87.25 195 TYR A CA 1
ATOM 1595 C C . TYR A 1 195 ? 0.411 13.853 -11.427 1.00 87.25 195 TYR A C 1
ATOM 1597 O O . TYR A 1 195 ? 1.544 14.030 -11.881 1.00 87.25 195 TYR A O 1
ATOM 1605 N N . TRP A 1 196 ? -0.059 14.557 -10.392 1.00 86.44 196 TRP A N 1
ATOM 1606 C CA . TRP A 1 196 ? 0.723 15.610 -9.740 1.00 86.44 196 TRP A CA 1
ATOM 1607 C C . TRP A 1 196 ? 1.961 15.052 -9.041 1.00 86.44 196 TRP A C 1
ATOM 1609 O O . TRP A 1 196 ? 3.053 15.564 -9.260 1.00 86.44 196 TRP A O 1
ATOM 1619 N N . MET A 1 197 ? 1.824 13.961 -8.287 1.00 82.75 197 MET A N 1
ATOM 1620 C CA . MET A 1 197 ? 2.956 13.307 -7.628 1.00 82.75 197 MET A CA 1
ATOM 1621 C C . MET A 1 197 ? 4.008 12.843 -8.645 1.00 82.75 197 MET A C 1
ATOM 1623 O O . MET A 1 197 ? 5.195 13.119 -8.485 1.00 82.75 197 MET A O 1
ATOM 1627 N N . HIS A 1 198 ? 3.587 12.175 -9.720 1.00 82.06 198 HIS A N 1
ATOM 1628 C CA . HIS A 1 198 ? 4.471 11.745 -10.800 1.00 82.06 198 HIS A CA 1
ATOM 1629 C C . HIS A 1 198 ? 5.203 12.937 -11.432 1.00 82.06 198 HIS A C 1
ATOM 1631 O O . HIS A 1 198 ? 6.418 12.885 -11.625 1.00 82.06 198 HIS A O 1
ATOM 1637 N N . ARG A 1 199 ? 4.486 14.035 -11.695 1.00 82.81 199 ARG A N 1
ATOM 1638 C CA . ARG A 1 199 ? 5.060 15.273 -12.231 1.00 82.81 199 ARG A CA 1
ATOM 1639 C C . ARG A 1 199 ? 6.084 15.899 -11.283 1.00 82.81 199 ARG A C 1
ATOM 1641 O O . ARG A 1 199 ? 7.184 16.230 -11.717 1.00 82.81 199 ARG A O 1
ATOM 1648 N N . GLU A 1 200 ? 5.764 16.019 -9.999 1.00 80.00 200 GLU A N 1
ATOM 1649 C CA . GLU A 1 200 ? 6.677 16.569 -8.991 1.00 80.00 200 GLU A CA 1
ATOM 1650 C C . GLU A 1 200 ? 7.960 15.737 -8.867 1.00 80.00 200 GLU A C 1
ATOM 1652 O O . GLU A 1 200 ? 9.051 16.299 -8.751 1.00 80.00 200 GLU A O 1
ATOM 1657 N N . PHE A 1 201 ? 7.873 14.408 -8.989 1.00 70.69 201 PHE A N 1
ATOM 1658 C CA . PHE A 1 201 ? 9.057 13.545 -9.032 1.00 70.69 201 PHE A CA 1
ATOM 1659 C C . PHE A 1 201 ? 9.971 13.816 -10.236 1.00 70.69 201 PHE A C 1
ATOM 1661 O O . PHE A 1 201 ? 11.182 13.617 -10.130 1.00 70.69 201 PHE A O 1
ATOM 1668 N N . HIS A 1 202 ? 9.429 14.296 -11.358 1.00 71.31 202 HIS A N 1
ATOM 1669 C CA . HIS A 1 202 ? 10.229 14.736 -12.503 1.00 71.31 202 HIS A CA 1
ATOM 1670 C C . HIS A 1 202 ? 10.816 16.146 -12.320 1.00 71.31 202 HIS A C 1
ATOM 1672 O O . HIS A 1 202 ? 11.911 16.421 -12.818 1.00 71.31 202 HIS A O 1
ATOM 1678 N N . ASP A 1 203 ? 10.136 17.020 -11.576 1.00 70.31 203 ASP A N 1
ATOM 1679 C CA . ASP A 1 203 ? 10.564 18.404 -11.353 1.00 70.31 203 ASP A CA 1
ATOM 1680 C C . ASP A 1 203 ? 11.600 18.545 -10.211 1.00 70.31 203 ASP A C 1
ATOM 1682 O O . ASP A 1 203 ? 12.464 19.430 -10.259 1.00 70.31 203 ASP A O 1
ATOM 1686 N N . ILE A 1 204 ? 11.611 17.639 -9.221 1.00 65.19 204 ILE A N 1
ATOM 1687 C CA . ILE A 1 204 ? 12.607 17.602 -8.131 1.00 65.19 204 ILE A CA 1
ATOM 1688 C C . ILE A 1 204 ? 13.936 16.997 -8.644 1.00 65.19 204 ILE A C 1
ATOM 1690 O O . ILE A 1 204 ? 14.328 15.863 -8.367 1.00 65.19 204 ILE A O 1
ATOM 1694 N N . LYS A 1 205 ? 14.711 17.825 -9.353 1.00 55.28 205 LYS A N 1
ATOM 1695 C CA . LYS A 1 205 ? 16.040 17.511 -9.924 1.00 55.28 205 LYS A CA 1
ATOM 1696 C C . LYS A 1 205 ? 17.175 17.084 -8.954 1.00 55.28 205 LYS A C 1
ATOM 1698 O O . LYS A 1 205 ? 18.104 16.427 -9.440 1.00 55.28 205 LYS A O 1
ATOM 1703 N N . PRO A 1 206 ? 17.213 17.407 -7.638 1.00 55.81 206 PRO A N 1
ATOM 1704 C CA . PRO A 1 206 ? 18.390 17.094 -6.818 1.00 55.81 206 PRO A CA 1
ATOM 1705 C C . PRO A 1 206 ? 18.660 15.592 -6.628 1.00 55.81 206 PRO A C 1
ATOM 1707 O O . PRO A 1 206 ? 19.824 15.209 -6.496 1.00 55.81 206 PRO A O 1
ATOM 1710 N N . LEU A 1 207 ? 17.632 14.734 -6.675 1.00 50.97 207 LEU A N 1
ATOM 1711 C CA . LEU A 1 207 ? 17.800 13.280 -6.534 1.00 50.97 207 LEU A CA 1
ATOM 1712 C C . LEU A 1 207 ? 18.487 12.662 -7.765 1.00 50.97 207 LEU A C 1
ATOM 1714 O O . LEU A 1 207 ? 19.344 11.788 -7.635 1.00 50.97 207 LEU A O 1
ATOM 1718 N N . TYR A 1 208 ? 18.181 13.190 -8.954 1.00 51.16 208 TYR A N 1
ATOM 1719 C CA . TYR A 1 208 ? 18.821 12.797 -10.210 1.00 51.16 208 TYR A CA 1
ATOM 1720 C C . TYR A 1 208 ? 20.306 13.183 -10.224 1.00 51.16 208 TYR A C 1
ATOM 1722 O O . TYR A 1 208 ? 21.156 12.398 -10.640 1.00 51.16 208 TYR A O 1
ATOM 1730 N N . LYS A 1 209 ? 20.642 14.365 -9.685 1.00 49.53 209 LYS A N 1
ATOM 1731 C CA . LYS A 1 209 ? 22.029 14.843 -9.576 1.00 49.53 209 LYS A CA 1
ATOM 1732 C C . LYS A 1 209 ? 22.877 13.937 -8.671 1.00 49.53 209 LYS A C 1
ATOM 1734 O O . LYS A 1 209 ? 24.017 13.646 -9.010 1.00 49.53 209 LYS A O 1
ATOM 1739 N N . TRP A 1 210 ? 22.334 13.455 -7.552 1.00 54.00 210 TRP A N 1
ATOM 1740 C CA . TRP A 1 210 ? 23.076 12.610 -6.605 1.00 54.00 210 TRP A CA 1
ATOM 1741 C C . TRP A 1 210 ? 23.320 11.180 -7.108 1.00 54.00 210 TRP A C 1
ATOM 1743 O O . TRP A 1 210 ? 24.433 10.679 -6.973 1.00 54.00 210 TRP A O 1
ATOM 1753 N N . VAL A 1 211 ? 22.318 10.545 -7.727 1.00 55.59 211 VAL A N 1
ATOM 1754 C CA . VAL A 1 211 ? 22.442 9.182 -8.283 1.00 55.59 211 VAL A CA 1
ATOM 1755 C C . VAL A 1 211 ? 23.339 9.159 -9.527 1.00 55.59 211 VAL A C 1
ATOM 1757 O O . VAL A 1 211 ? 24.115 8.226 -9.715 1.00 55.59 211 VAL A O 1
ATOM 1760 N N . TRP A 1 212 ? 23.292 10.208 -10.354 1.00 50.09 212 TRP A N 1
ATOM 1761 C CA . TRP A 1 212 ? 24.124 10.307 -11.555 1.00 50.09 212 TRP A CA 1
ATOM 1762 C C . TRP A 1 212 ? 25.602 10.614 -11.236 1.00 50.09 212 TRP A C 1
ATOM 1764 O O . TRP A 1 212 ? 26.496 10.083 -11.887 1.00 50.09 212 TRP A O 1
ATOM 1774 N N . MET A 1 213 ? 25.896 11.395 -10.186 1.00 47.44 213 MET A N 1
ATOM 1775 C CA . MET A 1 213 ? 27.280 11.694 -9.767 1.00 47.44 213 MET A CA 1
ATOM 1776 C C . MET A 1 213 ? 27.958 10.568 -8.961 1.00 47.44 213 MET A C 1
ATOM 1778 O O . MET A 1 213 ? 29.178 10.595 -8.797 1.00 47.44 213 MET A O 1
ATOM 1782 N N . SER A 1 214 ? 27.214 9.586 -8.439 1.00 49.16 214 SER A N 1
ATOM 1783 C CA . SER A 1 214 ? 27.803 8.413 -7.772 1.00 49.16 214 SER A CA 1
ATOM 1784 C C . SER A 1 214 ? 28.178 7.283 -8.733 1.00 49.16 214 SER A C 1
ATOM 1786 O O . SER A 1 214 ? 28.971 6.436 -8.353 1.00 49.16 214 SER A O 1
ATOM 1788 N N . GLY A 1 215 ? 27.634 7.269 -9.957 1.00 47.69 215 GLY A N 1
ATOM 1789 C CA . GLY A 1 215 ? 27.945 6.261 -10.983 1.00 47.69 215 GLY A CA 1
ATOM 1790 C C . GLY A 1 215 ? 29.153 6.583 -11.873 1.00 47.69 215 GLY A C 1
ATOM 1791 O O . GLY A 1 215 ? 29.589 5.719 -12.616 1.00 47.69 215 GLY A O 1
ATOM 1792 N N . ASN A 1 216 ? 29.702 7.801 -11.790 1.00 47.38 216 ASN A N 1
ATOM 1793 C CA . ASN A 1 216 ? 30.882 8.254 -12.551 1.00 47.38 216 ASN A CA 1
ATOM 1794 C C . ASN A 1 216 ? 32.154 8.341 -11.679 1.00 47.38 216 ASN A C 1
ATOM 1796 O O . ASN A 1 216 ? 33.050 9.138 -11.953 1.00 47.38 216 ASN A O 1
ATOM 1800 N N . ARG A 1 217 ? 32.211 7.580 -10.581 1.00 47.28 217 ARG A N 1
ATOM 1801 C CA . ARG A 1 217 ? 33.396 7.468 -9.717 1.00 47.28 217 ARG A CA 1
ATOM 1802 C C . ARG A 1 217 ? 33.829 6.012 -9.568 1.00 47.28 217 ARG A C 1
ATOM 1804 O O . ARG A 1 217 ? 33.965 5.549 -8.446 1.00 47.28 217 ARG A O 1
ATOM 1811 N N . GLU A 1 218 ? 34.041 5.332 -10.689 1.00 39.22 218 GLU A N 1
ATOM 1812 C CA . GLU A 1 218 ? 34.943 4.177 -10.821 1.00 39.22 218 GLU A CA 1
ATOM 1813 C C . GLU A 1 218 ? 35.627 4.242 -12.189 1.00 39.22 218 GLU A C 1
ATOM 1815 O O . GLU A 1 218 ? 34.920 4.553 -13.176 1.00 39.22 218 GLU A O 1
#

Foldseek 3Di:
DDDDDDDDDDDDDDDDDDDDDDDDDDDDDPPDDDVPPPPPPPVPQDPVRVVVVVVLVVLVLLVVVLVVLLCVQCVVPPPDCPLVPDDSLVSQLVSLLSVVVVCCCVVVVVVCCCPVPPVVVPHHDPPRDDDPVRVVVVVVVCNVCSSVVSSVVSVVSVCSSVVVDDDDPDCVVQDDVSVVVVVVVVVVCCVVVCVVVVVVVVVPCPVVVVVVVVVPPD

pLDDT: mean 77.09, std 20.88, range [36.41, 97.31]

Radius of gyration: 38.08 Å; chains: 1; bounding box: 89×87×103 Å

Sequence (218 aa):
MRNARSWRGDQVENGRPRPPQKQNKTPLSLSRSKSSLLVHLSFSLSPISRMAEASTEYLKLFVAETTWYNEIVLGSIVPGDAWRRLPHFFQSWLRNFLGGTLVYFLSGFLWCLVIYYWKRNVYVPKDAIPTNHAMYLQIIVAMKAMPWYSALPSISEYMIQSGWTRSFATIGEVGWPMYFVYLAVYLVIVEFGIYWMHREFHDIKPLYKWVWMSGNRE